Protein AF-0000000066670009 (afdb_homodimer)

Nearest PDB structures (foldseek):
  2fs2-assembly1_B  TM=9.376E-01  e=3.573E-10  Escherichia coli
  1psu-assembly1_A  TM=9.062E-01  e=1.075E-09  Escherichia coli
  3lbe-assembly1_B  TM=9.310E-01  e=7.160E-09  Streptococcus mutans UA159
  2ov9-assembly2_D  TM=6.724E-01  e=4.770E-08  Rhodococcus jostii RHA1
  2ov9-assembly1_A  TM=6.635E-01  e=6.093E-08  Rhodococcus jostii RHA1

Solvent-accessible surface area (backbone atoms only — not comparable to full-atom values): 16024 Å² total; per-residue (Å²): 129,71,84,78,57,71,35,63,37,40,70,53,32,49,56,55,50,51,54,50,50,58,73,35,49,59,89,93,62,67,72,42,83,78,21,40,37,44,59,65,29,59,55,40,41,44,35,34,33,68,78,40,36,36,28,31,34,34,31,46,50,68,51,43,12,32,37,77,57,32,43,35,66,21,51,53,41,26,55,51,38,67,38,47,51,57,50,48,23,62,59,67,58,24,56,57,47,66,41,34,44,36,33,39,51,69,48,89,48,45,50,64,46,55,33,43,35,40,27,35,58,74,42,82,56,89,54,36,35,34,34,39,34,39,32,22,38,83,88,65,46,71,27,34,40,36,39,34,42,28,37,47,47,81,73,83,74,131,128,70,83,77,58,72,35,65,37,40,69,53,31,50,55,54,49,51,54,50,50,60,73,36,47,57,90,91,62,68,71,42,84,78,22,39,38,42,59,65,29,59,54,40,42,43,33,35,33,68,78,40,36,36,29,32,35,33,30,46,49,67,51,42,12,34,38,78,56,33,44,34,66,20,51,52,41,26,55,50,39,67,37,48,52,57,49,48,24,62,58,68,58,26,56,56,47,66,41,34,43,35,34,39,52,69,47,90,49,45,51,64,46,54,31,43,35,40,26,35,57,75,42,81,54,89,54,39,35,35,35,37,32,42,31,23,39,83,86,65,46,71,28,33,38,36,38,34,43,29,36,50,48,80,72,83,74,130

pLDDT: mean 94.48, std 9.35, range [43.03, 98.94]

Organism: Nocardia brasiliensis (strain ATCC 700358 / HUJEG-1) (NCBI:txid1133849)

Radius of gyration: 19.75 Å; Cα contacts (8 Å, |Δi|>4): 775; chains: 2; bounding box: 46×64×41 Å

Sequence (316 aa):
MSDDATIHGHEKVLEYTVELFRSFTPPGVTLQLPPPSAKEMDMQFEEYVPGTSLTATVAAPPSYANAVGIVQGGFLSAMFDNLIGPLSYLTARGPTTTLELTTHFMRQTFPGQRLRLTAVVRKAGRTAIYLAAEAHSEDGKLVATAVSTVQVLSMPTPMSDDATIHGHEKVLEYTVELFRSFTPPGVTLQLPPPSAKEMDMQFEEYVPGTSLTATVAAPPSYANAVGIVQGGFLSAMFDNLIGPLSYLTARGPTTTLELTTHFMRQTFPGQRLRLTAVVRKAGRTAIYLAAEAHSEDGKLVATAVSTVQVLSMPTP

Structure (mmCIF, N/CA/C/O backbone):
data_AF-0000000066670009-model_v1
#
loop_
_entity.id
_entity.type
_entity.pdbx_description
1 polymer 'Thioesterase domain-containing protein'
#
loop_
_atom_site.group_PDB
_atom_site.id
_atom_site.type_symbol
_atom_site.label_atom_id
_atom_site.label_alt_id
_atom_site.label_comp_id
_atom_site.label_asym_id
_atom_site.label_entity_id
_atom_site.label_seq_id
_atom_site.pdbx_PDB_ins_code
_atom_site.Cartn_x
_atom_site.Cartn_y
_atom_site.Cartn_z
_atom_site.occupancy
_atom_site.B_iso_or_equiv
_atom_site.auth_seq_id
_atom_site.auth_comp_id
_atom_site.auth_asym_id
_atom_site.auth_atom_id
_atom_site.pdbx_PDB_model_num
ATOM 1 N N . MET A 1 1 ? 5.121 31.297 15.672 1 43.03 1 MET A N 1
ATOM 2 C CA . MET A 1 1 ? 6.266 30.688 15 1 43.03 1 MET A CA 1
ATOM 3 C C . MET A 1 1 ? 6.199 30.906 13.492 1 43.03 1 MET A C 1
ATOM 5 O O . MET A 1 1 ? 5.113 30.938 12.914 1 43.03 1 MET A O 1
ATOM 9 N N . SER A 1 2 ? 7.066 31.312 12.695 1 45.91 2 SER A N 1
ATOM 10 C CA . SER A 1 2 ? 6.98 31.734 11.305 1 45.91 2 SER A CA 1
ATOM 11 C C . SER A 1 2 ? 6.527 30.594 10.398 1 45.91 2 SER A C 1
ATOM 13 O O . SER A 1 2 ? 7.133 29.531 10.398 1 45.91 2 SER A O 1
ATOM 15 N N . ASP A 1 3 ? 5.23 30.531 9.938 1 56.22 3 ASP A N 1
ATOM 16 C CA . ASP A 1 3 ? 4.535 29.641 9.008 1 56.22 3 ASP A CA 1
ATOM 17 C C . ASP A 1 3 ? 5.457 29.203 7.867 1 56.22 3 ASP A C 1
ATOM 19 O O . ASP A 1 3 ? 5.078 28.375 7.035 1 56.22 3 ASP A O 1
ATOM 23 N N . ASP A 1 4 ? 6.742 29.844 7.91 1 65.62 4 ASP A N 1
ATOM 24 C CA . ASP A 1 4 ? 7.57 29.703 6.719 1 65.62 4 ASP A CA 1
ATOM 25 C C . ASP A 1 4 ? 8.859 28.953 7.035 1 65.62 4 ASP A C 1
ATOM 27 O O . ASP A 1 4 ? 9.695 28.734 6.148 1 65.62 4 ASP A O 1
ATOM 31 N N . ALA A 1 5 ? 9.117 28.547 8.336 1 87.88 5 ALA A N 1
ATOM 32 C CA . ALA A 1 5 ? 10.414 27.953 8.656 1 87.88 5 ALA A CA 1
ATOM 33 C C . ALA A 1 5 ? 10.367 26.438 8.531 1 87.88 5 ALA A C 1
ATOM 35 O O . ALA A 1 5 ? 9.383 25.812 8.914 1 87.88 5 ALA A O 1
ATOM 36 N N . THR A 1 6 ? 11.414 25.875 7.961 1 96.19 6 THR A N 1
ATOM 37 C CA . THR A 1 6 ? 11.625 24.438 7.891 1 96.19 6 THR A CA 1
ATOM 38 C C . THR A 1 6 ? 11.836 23.859 9.281 1 96.19 6 THR A C 1
ATOM 40 O O . THR A 1 6 ? 12.602 24.406 10.086 1 96.19 6 THR A O 1
ATOM 43 N N . ILE A 1 7 ? 11.109 22.781 9.617 1 97.75 7 ILE A N 1
ATOM 44 C CA . ILE A 1 7 ? 11.227 22.094 10.898 1 97.75 7 ILE A CA 1
ATOM 45 C C . ILE A 1 7 ? 12.031 20.812 10.727 1 97.75 7 ILE A C 1
ATOM 47 O O . ILE A 1 7 ? 11.781 20.031 9.805 1 97.75 7 ILE A O 1
ATOM 51 N N . HIS A 1 8 ? 13.008 20.609 11.625 1 97.56 8 HIS A N 1
ATOM 52 C CA . HIS A 1 8 ? 13.883 19.438 11.516 1 97.56 8 HIS A CA 1
ATOM 53 C C . HIS A 1 8 ? 13.82 18.578 12.773 1 97.56 8 HIS A C 1
ATOM 55 O O . HIS A 1 8 ? 13.758 19.109 13.883 1 97.56 8 HIS A O 1
ATOM 61 N N . GLY A 1 9 ? 13.922 17.234 12.539 1 97.5 9 GLY A N 1
ATOM 62 C CA . GLY A 1 9 ? 14.016 16.281 13.641 1 97.5 9 GLY A CA 1
ATOM 63 C C . GLY A 1 9 ? 12.672 15.695 14.031 1 97.5 9 GLY A C 1
ATOM 64 O O . GLY A 1 9 ? 11.664 16.406 14.062 1 97.5 9 GLY A O 1
ATOM 65 N N . HIS A 1 10 ? 12.711 14.477 14.375 1 96.88 10 HIS A N 1
ATOM 66 C CA . HIS A 1 10 ? 11.5 13.695 14.609 1 96.88 10 HIS A CA 1
ATOM 67 C C . HIS A 1 10 ? 10.609 14.352 15.656 1 96.88 10 HIS A C 1
ATOM 69 O O . HIS A 1 10 ? 9.445 14.664 15.383 1 96.88 10 HIS A O 1
ATOM 75 N N . GLU A 1 11 ? 11.141 14.656 16.781 1 96.38 11 GLU A N 1
ATOM 76 C CA . GLU A 1 11 ? 10.344 15.188 17.891 1 96.38 11 GLU A CA 1
ATOM 77 C C . GLU A 1 11 ? 9.758 16.547 17.531 1 96.38 11 GLU A C 1
ATOM 79 O O . GLU A 1 11 ? 8.586 16.812 17.797 1 96.38 11 GLU A O 1
ATOM 84 N N . LYS A 1 12 ? 10.555 17.391 16.938 1 97.12 12 LYS A N 1
ATOM 85 C CA . LYS A 1 12 ? 10.109 18.75 16.609 1 97.12 12 LYS A CA 1
ATOM 86 C C . LYS A 1 12 ? 9.07 18.719 15.492 1 97.12 12 LYS A C 1
ATOM 88 O O . LYS A 1 12 ? 8.094 19.484 15.531 1 97.12 12 LYS A O 1
ATOM 93 N N . VAL A 1 13 ? 9.32 17.875 14.5 1 97.06 13 VAL A N 1
ATOM 94 C CA . VAL A 1 13 ? 8.359 17.75 13.414 1 97.06 13 VAL A CA 1
ATOM 95 C C . VAL A 1 13 ? 7.02 17.266 13.961 1 97.06 13 VAL A C 1
ATOM 97 O O . VAL A 1 13 ? 5.969 17.844 13.664 1 97.06 13 VAL A O 1
ATOM 100 N N . LEU A 1 14 ? 7.078 16.266 14.781 1 95.62 14 LEU A N 1
ATOM 101 C CA . LEU A 1 14 ? 5.855 15.719 15.352 1 95.62 14 LEU A CA 1
ATOM 102 C C . LEU A 1 14 ? 5.129 16.766 16.188 1 95.62 14 LEU A C 1
ATOM 104 O O . LEU A 1 14 ? 3.924 16.969 16.031 1 95.62 14 LEU A O 1
ATOM 108 N N . GLU A 1 15 ? 5.844 17.438 17.047 1 95.44 15 GLU A N 1
ATOM 109 C CA . GLU A 1 15 ? 5.242 18.438 17.922 1 95.44 15 GLU A CA 1
ATOM 110 C C . GLU A 1 15 ? 4.582 19.547 17.109 1 95.44 15 GLU A C 1
ATOM 112 O O . GLU A 1 15 ? 3.434 19.922 17.359 1 95.44 15 GLU A O 1
ATOM 117 N N . TYR A 1 16 ? 5.32 19.969 16.172 1 95.5 16 TYR A N 1
ATOM 118 C CA . TYR A 1 16 ? 4.832 21.078 15.359 1 95.5 16 TYR A CA 1
ATOM 119 C C . TYR A 1 16 ? 3.604 20.656 14.555 1 95.5 16 TYR A C 1
ATOM 121 O O . TYR A 1 16 ? 2.596 21.375 14.547 1 95.5 16 TYR A O 1
ATOM 129 N N . THR A 1 17 ? 3.672 19.5 13.906 1 94 17 THR A N 1
ATOM 130 C CA . THR A 1 17 ? 2.598 19.094 13.016 1 94 17 THR A CA 1
ATOM 131 C C . THR A 1 17 ? 1.378 18.625 13.812 1 94 17 THR A C 1
ATOM 133 O O . THR A 1 17 ? 0.24 18.812 13.375 1 94 17 THR A O 1
ATOM 136 N N . VAL A 1 18 ? 1.565 18.078 14.945 1 93.31 18 VAL A N 1
ATOM 137 C CA . VAL A 1 18 ? 0.458 17.672 15.805 1 93.31 18 VAL A CA 1
ATOM 138 C C . VAL A 1 18 ? -0.372 18.891 16.203 1 93.31 18 VAL A C 1
ATOM 140 O O . VAL A 1 18 ? -1.604 18.844 16.172 1 93.31 18 VAL A O 1
ATOM 143 N N . GLU A 1 19 ? 0.293 19.969 16.547 1 93.19 19 GLU A N 1
ATOM 144 C CA . GLU A 1 19 ? -0.402 21.203 16.891 1 93.19 19 GLU A CA 1
ATOM 145 C C . GLU A 1 19 ? -1.224 21.734 15.711 1 93.19 19 GLU A C 1
ATOM 147 O O . GLU A 1 19 ? -2.363 22.172 15.891 1 93.19 19 GLU A O 1
ATOM 152 N N . LEU A 1 20 ? -0.641 21.641 14.609 1 92.19 20 LEU A N 1
ATOM 153 C CA . LEU A 1 20 ? -1.339 22.109 13.414 1 92.19 20 LEU A CA 1
ATOM 154 C C . LEU A 1 20 ? -2.531 21.203 13.094 1 92.19 20 LEU A C 1
ATOM 156 O O . LEU A 1 20 ? -3.623 21.703 12.805 1 92.19 20 LEU A O 1
ATOM 160 N N . PHE A 1 21 ? -2.357 19.906 13.164 1 93.69 21 PHE A N 1
ATOM 161 C CA . PHE A 1 21 ? -3.436 18.953 12.922 1 93.69 21 PHE A CA 1
ATOM 162 C C . PHE A 1 21 ? -4.625 19.234 13.828 1 93.69 21 PHE A C 1
ATOM 164 O O . PHE A 1 21 ? -5.766 19.297 13.367 1 93.69 21 PHE A O 1
ATOM 171 N N . ARG A 1 22 ? -4.359 19.484 15.031 1 90.19 22 ARG A N 1
ATOM 172 C CA . ARG A 1 22 ? -5.414 19.734 16.016 1 90.19 22 ARG A CA 1
ATOM 173 C C . ARG A 1 22 ? -6.16 21.031 15.711 1 90.19 22 ARG A C 1
ATOM 175 O O . ARG A 1 22 ? -7.379 21.094 15.883 1 90.19 22 ARG A O 1
ATOM 182 N N . SER A 1 23 ? -5.438 21.969 15.219 1 91.38 23 SER A N 1
ATOM 183 C CA . SER A 1 23 ? -6.043 23.266 14.945 1 91.38 23 SER A CA 1
ATOM 184 C C . SER A 1 23 ? -6.965 23.219 13.734 1 91.38 23 SER A C 1
ATOM 186 O O . SER A 1 23 ? -7.871 24.031 13.594 1 91.38 23 SER A O 1
ATOM 188 N N . PHE A 1 24 ? -6.734 22.203 12.867 1 89.88 24 PHE A N 1
ATOM 189 C CA . PHE A 1 24 ? -7.5 22.094 11.633 1 89.88 24 PHE A CA 1
ATOM 190 C C . PHE A 1 24 ? -8.555 20.984 11.742 1 89.88 24 PHE A C 1
ATOM 192 O O . PHE A 1 24 ? -9.258 20.703 10.773 1 89.88 24 PHE A O 1
ATOM 199 N N . THR A 1 25 ? -8.68 20.344 12.906 1 89.38 25 THR A N 1
ATOM 200 C CA . THR A 1 25 ? -9.562 19.203 13.078 1 89.38 25 THR A CA 1
ATOM 201 C C . THR A 1 25 ? -10.992 19.656 13.359 1 89.38 25 THR A C 1
ATOM 203 O O . THR A 1 25 ? -11.227 20.5 14.227 1 89.38 25 THR A O 1
ATOM 206 N N . PRO A 1 26 ? -11.875 19.109 12.586 1 86.81 26 PRO A N 1
ATOM 207 C CA . PRO A 1 26 ? -13.273 19.453 12.859 1 86.81 26 PRO A CA 1
ATOM 208 C C . PRO A 1 26 ? -13.711 19.062 14.273 1 86.81 26 PRO A C 1
ATOM 210 O O . PRO A 1 26 ? -13.141 18.141 14.867 1 86.81 26 PRO A O 1
ATOM 213 N N . PRO A 1 27 ? -14.719 19.734 14.719 1 85.81 27 PRO A N 1
ATOM 214 C CA . PRO A 1 27 ? -15.234 19.406 16.047 1 85.81 27 PRO A CA 1
ATOM 215 C C . PRO A 1 27 ? -15.727 17.969 16.141 1 85.81 27 PRO A C 1
ATOM 217 O O . PRO A 1 27 ? -16.328 17.438 15.195 1 85.81 27 PRO A O 1
ATOM 220 N N . GLY A 1 28 ? -15.391 17.281 17.203 1 86.12 28 GLY A N 1
ATOM 221 C CA . GLY A 1 28 ? -15.883 15.93 17.438 1 86.12 28 GLY A CA 1
ATOM 222 C C . GLY A 1 28 ? -14.945 14.852 16.953 1 86.12 28 GLY A C 1
ATOM 223 O O . GLY A 1 28 ? -15.156 13.664 17.219 1 86.12 28 GLY A O 1
ATOM 224 N N . VAL A 1 29 ? -13.977 15.344 16.266 1 87.69 29 VAL A N 1
ATOM 225 C CA . VAL A 1 29 ? -13.031 14.367 15.742 1 87.69 29 VAL A CA 1
ATOM 226 C C . VAL A 1 29 ? -11.789 14.312 16.625 1 87.69 29 VAL A C 1
ATOM 228 O O . VAL A 1 29 ? -11.227 15.352 16.984 1 87.69 29 VAL A O 1
ATOM 231 N N . THR A 1 30 ? -11.492 13.109 17 1 89.31 30 THR A N 1
ATOM 232 C CA . THR A 1 30 ? -10.266 12.906 17.766 1 89.31 30 THR A CA 1
ATOM 233 C C . THR A 1 30 ? -9.195 12.242 16.906 1 89.31 30 THR A C 1
ATOM 235 O O . THR A 1 30 ? -9.438 11.195 16.312 1 89.31 30 THR A O 1
ATOM 238 N N . LEU A 1 31 ? -8.055 12.852 16.875 1 92.81 31 LEU A N 1
ATOM 239 C CA . LEU A 1 31 ? -6.953 12.32 16.078 1 92.81 31 LEU A CA 1
ATOM 240 C C . LEU A 1 31 ? -6 11.492 16.938 1 92.81 31 LEU A C 1
ATOM 242 O O . LEU A 1 31 ? -5.691 11.883 18.078 1 92.81 31 LEU A O 1
ATOM 246 N N . GLN A 1 32 ? -5.652 10.422 16.469 1 93.38 32 GLN A N 1
ATOM 247 C CA . GLN A 1 32 ? -4.559 9.656 17.062 1 93.38 32 GLN A CA 1
ATOM 248 C C . GLN A 1 32 ? -3.225 10.023 16.406 1 93.38 32 GLN A C 1
ATOM 250 O O . GLN A 1 32 ? -2.957 9.641 15.266 1 93.38 32 GLN A O 1
ATOM 255 N N . LEU A 1 33 ? -2.357 10.703 17.188 1 92.44 33 LEU A N 1
ATOM 256 C CA . LEU A 1 33 ? -1.094 11.188 16.641 1 92.44 33 LEU A CA 1
ATOM 257 C C . LEU A 1 33 ? 0.076 10.75 17.516 1 92.44 33 LEU A C 1
ATOM 259 O O . LEU A 1 33 ? 0.095 11.031 18.719 1 92.44 33 LEU A O 1
ATOM 263 N N . PRO A 1 34 ? 1.057 10.109 16.953 1 92.31 34 PRO A N 1
ATOM 264 C CA . PRO A 1 34 ? 1.137 9.609 15.578 1 92.31 34 PRO A CA 1
ATOM 265 C C . PRO A 1 34 ? 0.129 8.5 15.297 1 92.31 34 PRO A C 1
ATOM 267 O O . PRO A 1 34 ? -0.267 7.773 16.203 1 92.31 34 PRO A O 1
ATOM 270 N N . PRO A 1 35 ? -0.275 8.406 14.055 1 95.69 35 PRO A N 1
ATOM 271 C CA . PRO A 1 35 ? -1.222 7.34 13.727 1 95.69 35 PRO A CA 1
ATOM 272 C C . PRO A 1 35 ? -0.633 5.945 13.93 1 95.69 35 PRO A C 1
ATOM 274 O O . PRO A 1 35 ? 0.582 5.762 13.812 1 95.69 35 PRO A O 1
ATOM 277 N N . PRO A 1 36 ? -1.494 4.926 14.211 1 96.44 36 PRO A N 1
ATOM 278 C CA . PRO A 1 36 ? -1.033 3.541 14.344 1 96.44 36 PRO A CA 1
ATOM 279 C C . PRO A 1 36 ? -0.232 3.072 13.133 1 96.44 36 PRO A C 1
ATOM 281 O O . PRO A 1 36 ? 0.768 2.365 13.281 1 96.44 36 PRO A O 1
ATOM 284 N N . SER A 1 37 ? -0.606 3.473 11.93 1 95.94 37 SER A N 1
ATOM 285 C CA . SER A 1 37 ? 0.083 3.066 10.711 1 95.94 37 SER A CA 1
ATOM 286 C C . SER A 1 37 ? 1.535 3.529 10.719 1 95.94 37 SER A C 1
ATOM 288 O O . SER A 1 37 ? 2.426 2.803 10.273 1 95.94 37 SER A O 1
ATOM 290 N N . ALA A 1 38 ? 1.769 4.762 11.141 1 95.19 38 ALA A N 1
ATOM 291 C CA . ALA A 1 38 ? 3.129 5.289 11.203 1 95.19 38 ALA A CA 1
ATOM 292 C C . ALA A 1 38 ? 3.938 4.582 12.289 1 95.19 38 ALA A C 1
ATOM 294 O O . ALA A 1 38 ? 5.117 4.281 12.094 1 95.19 38 ALA A O 1
ATOM 295 N N . LYS A 1 39 ? 3.283 4.301 13.398 1 93.38 39 LYS A N 1
ATOM 296 C CA . LYS A 1 39 ? 3.941 3.6 14.5 1 93.38 39 LYS A CA 1
ATOM 297 C C . LYS A 1 39 ? 4.348 2.188 14.086 1 93.38 39 LYS A C 1
ATOM 299 O O . LYS A 1 39 ? 5.438 1.725 14.422 1 93.38 39 LYS A O 1
ATOM 304 N N . GLU A 1 40 ? 3.443 1.582 13.367 1 92.19 40 GLU A N 1
ATOM 305 C CA . GLU A 1 40 ? 3.664 0.215 12.906 1 92.19 40 GLU A CA 1
ATOM 306 C C . GLU A 1 40 ? 4.957 0.105 12.109 1 92.19 40 GLU A C 1
ATOM 308 O O . GLU A 1 40 ? 5.648 -0.914 12.172 1 92.19 40 GLU A O 1
ATOM 313 N N . MET A 1 41 ? 5.383 1.137 11.406 1 92.5 41 MET A N 1
ATOM 314 C CA . MET A 1 41 ? 6.527 1.107 10.5 1 92.5 41 MET A CA 1
ATOM 315 C C . MET A 1 41 ? 7.723 1.835 11.109 1 92.5 41 MET A C 1
ATOM 317 O O . MET A 1 41 ? 8.695 2.137 10.414 1 92.5 41 MET A O 1
ATOM 321 N N . ASP A 1 42 ? 7.633 2.186 12.359 1 91 42 ASP A N 1
ATOM 322 C CA . ASP A 1 42 ? 8.695 2.898 13.055 1 91 42 ASP A CA 1
ATOM 323 C C . ASP A 1 42 ? 9.141 4.133 12.273 1 91 42 ASP A C 1
ATOM 325 O O . ASP A 1 42 ? 10.336 4.328 12.039 1 91 42 ASP A O 1
ATOM 329 N N . MET A 1 43 ? 8.219 4.828 11.781 1 95.69 43 MET A N 1
ATOM 330 C CA . MET A 1 43 ? 8.5 6.008 10.961 1 95.69 43 MET A CA 1
ATOM 331 C C . MET A 1 43 ? 9.125 7.113 11.805 1 95.69 43 MET A C 1
ATOM 333 O O . MET A 1 43 ? 8.648 7.41 12.906 1 95.69 43 MET A O 1
ATOM 337 N N . GLN A 1 44 ? 10.211 7.668 11.312 1 97.62 44 GLN A N 1
ATOM 338 C CA . GLN A 1 44 ? 10.891 8.812 11.906 1 97.62 44 GLN A CA 1
ATOM 339 C C . GLN A 1 44 ? 10.82 10.031 11 1 97.62 44 GLN A C 1
ATOM 341 O O . GLN A 1 44 ? 11.477 10.078 9.953 1 97.62 44 GLN A O 1
ATOM 346 N N . PHE A 1 45 ? 10.055 10.984 11.43 1 98.19 45 PHE A N 1
ATOM 347 C CA . PHE A 1 45 ? 9.922 12.203 10.633 1 98.19 45 PHE A CA 1
ATOM 348 C C . PHE A 1 45 ? 11.18 13.055 10.758 1 98.19 45 PHE A C 1
ATOM 350 O O . PHE A 1 45 ? 11.586 13.414 11.859 1 98.19 45 PHE A O 1
ATOM 357 N N . GLU A 1 46 ? 11.719 13.438 9.594 1 98.44 46 GLU A N 1
ATOM 358 C CA . GLU A 1 46 ? 13.023 14.086 9.586 1 98.44 46 GLU A CA 1
ATOM 359 C C . GLU A 1 46 ? 12.898 15.578 9.305 1 98.44 46 GLU A C 1
ATOM 361 O O . GLU A 1 46 ? 13.68 16.391 9.828 1 98.44 46 GLU A O 1
ATOM 366 N N . GLU A 1 47 ? 11.969 15.922 8.438 1 98.69 47 GLU A N 1
ATOM 367 C CA . GLU A 1 47 ? 11.883 17.297 7.977 1 98.69 47 GLU A CA 1
ATOM 368 C C . GLU A 1 47 ? 10.484 17.625 7.473 1 98.69 47 GLU A C 1
ATOM 370 O O . GLU A 1 47 ? 9.867 16.828 6.766 1 98.69 47 GLU A O 1
ATOM 375 N N . TYR A 1 48 ? 10.008 18.75 7.887 1 98.75 48 TYR A N 1
ATOM 376 C CA . TYR A 1 48 ? 8.781 19.328 7.348 1 98.75 48 TYR A CA 1
ATOM 377 C C . TYR A 1 48 ? 9.031 20.734 6.836 1 98.75 48 TYR A C 1
ATOM 379 O O . TYR A 1 48 ? 9.516 21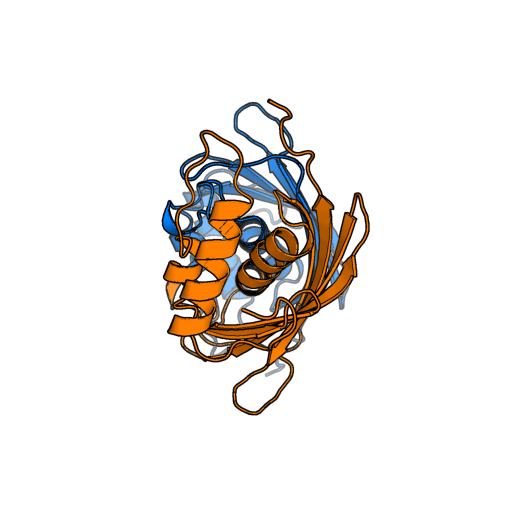.594 7.578 1 98.75 48 TYR A O 1
ATOM 387 N N . VAL A 1 49 ? 8.805 20.938 5.578 1 98.44 49 VAL A N 1
ATOM 388 C CA . VAL A 1 49 ? 8.805 22.266 4.969 1 98.44 49 VAL A CA 1
ATOM 389 C C . VAL A 1 49 ? 7.371 22.703 4.664 1 98.44 49 VAL A C 1
ATOM 391 O O . VAL A 1 49 ? 6.75 22.188 3.725 1 98.44 49 VAL A O 1
ATOM 394 N N . PRO A 1 50 ? 6.816 23.594 5.391 1 96.44 50 PRO A N 1
ATOM 395 C CA . PRO A 1 50 ? 5.406 23.969 5.262 1 96.44 50 PRO A CA 1
ATOM 396 C C . PRO A 1 50 ? 5.008 24.266 3.818 1 96.44 50 PRO A C 1
ATOM 398 O O . PRO A 1 50 ? 5.668 25.062 3.145 1 96.44 50 PRO A O 1
ATOM 401 N N . GLY A 1 51 ? 3.938 23.531 3.414 1 94.94 51 GLY A N 1
ATOM 402 C CA . GLY A 1 51 ? 3.373 23.766 2.094 1 94.94 51 GLY A CA 1
ATOM 403 C C . GLY A 1 51 ? 4.219 23.188 0.975 1 94.94 51 GLY A C 1
ATOM 404 O O . GLY A 1 51 ? 3.904 23.359 -0.204 1 94.94 51 GLY A O 1
ATOM 405 N N . THR A 1 52 ? 5.297 22.453 1.371 1 98.06 52 THR A N 1
ATOM 406 C CA . THR A 1 52 ? 6.234 22.047 0.329 1 98.06 52 THR A CA 1
ATOM 407 C C . THR A 1 52 ? 6.535 20.562 0.42 1 98.06 52 THR A C 1
ATOM 409 O O . THR A 1 52 ? 6.32 19.812 -0.542 1 98.06 52 THR A O 1
ATOM 412 N N . SER A 1 53 ? 7.059 20.125 1.622 1 98.88 53 SER A N 1
ATOM 413 C CA . SER A 1 53 ? 7.527 18.75 1.642 1 98.88 53 SER A CA 1
ATOM 414 C C . SER A 1 53 ? 7.523 18.188 3.059 1 98.88 53 SER A C 1
ATOM 416 O O . SER A 1 53 ? 7.5 18.938 4.031 1 98.88 53 SER A O 1
ATOM 418 N N . LEU A 1 54 ? 7.438 16.891 3.16 1 98.81 54 LEU A N 1
ATOM 419 C CA . LEU A 1 54 ? 7.602 16.078 4.363 1 98.81 54 LEU A CA 1
ATOM 420 C C . LEU A 1 54 ? 8.547 14.906 4.109 1 98.81 54 LEU A C 1
ATOM 422 O O . LEU A 1 54 ? 8.398 14.188 3.119 1 98.81 54 LEU A O 1
ATOM 426 N N . THR A 1 55 ? 9.562 14.758 4.965 1 98.88 55 THR A N 1
ATOM 427 C CA . THR A 1 55 ? 10.562 13.711 4.824 1 98.88 55 THR A CA 1
ATOM 428 C C . THR A 1 55 ? 10.609 12.836 6.07 1 98.88 55 THR A C 1
ATOM 430 O O . THR A 1 55 ? 10.531 13.336 7.191 1 98.88 55 THR A O 1
ATOM 433 N N . ALA A 1 56 ? 10.734 11.539 5.879 1 98.69 56 ALA A N 1
ATOM 434 C CA . ALA A 1 56 ? 10.852 10.586 6.98 1 98.69 56 ALA A CA 1
ATOM 435 C C . ALA A 1 56 ? 11.734 9.414 6.598 1 98.69 56 ALA A C 1
ATOM 437 O O . ALA A 1 56 ? 11.984 9.172 5.414 1 98.69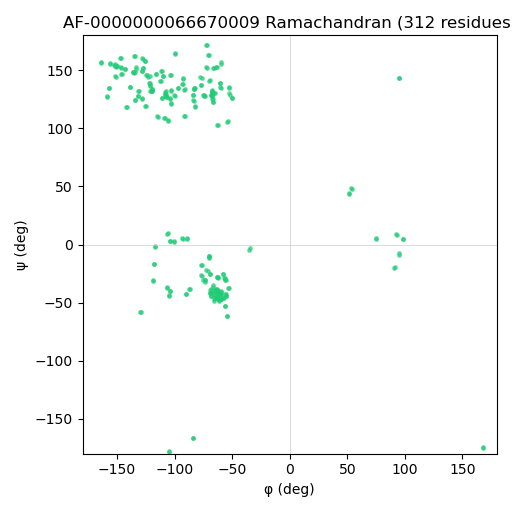 56 ALA A O 1
ATOM 438 N N . THR A 1 57 ? 12.211 8.75 7.605 1 98.38 57 THR A N 1
ATOM 439 C CA . THR A 1 57 ? 12.836 7.445 7.426 1 98.38 57 THR A CA 1
ATOM 440 C C . THR A 1 57 ? 11.977 6.344 8.039 1 98.38 57 THR A C 1
ATOM 442 O O . THR A 1 57 ? 11.234 6.586 8.992 1 98.38 57 THR A O 1
ATOM 445 N N . VAL A 1 58 ? 12.086 5.195 7.406 1 97.62 58 VAL A N 1
ATOM 446 C CA . VAL A 1 58 ? 11.219 4.094 7.816 1 97.62 58 VAL A CA 1
ATOM 447 C C . VAL A 1 58 ? 11.914 2.762 7.543 1 97.62 58 VAL A C 1
ATOM 449 O O . VAL A 1 58 ? 12.781 2.674 6.672 1 97.62 58 VAL A O 1
ATOM 452 N N . ALA A 1 59 ? 11.562 1.763 8.305 1 95.19 59 ALA A N 1
ATOM 453 C CA . ALA A 1 59 ? 11.953 0.375 8.062 1 95.19 59 ALA A CA 1
ATOM 454 C C . ALA A 1 59 ? 10.742 -0.553 8.148 1 95.19 59 ALA A C 1
ATOM 456 O O . ALA A 1 59 ? 9.922 -0.43 9.055 1 95.19 59 ALA A O 1
ATOM 457 N N . ALA A 1 60 ? 10.641 -1.401 7.16 1 93.69 60 ALA A N 1
ATOM 458 C CA . ALA A 1 60 ? 9.531 -2.355 7.156 1 93.69 60 ALA A CA 1
ATOM 459 C C . ALA A 1 60 ? 9.797 -3.5 8.133 1 93.69 60 ALA A C 1
ATOM 461 O O . ALA A 1 60 ? 10.922 -3.998 8.227 1 93.69 60 ALA A O 1
ATOM 462 N N . PRO A 1 61 ? 8.773 -3.885 8.891 1 95.19 61 PRO A N 1
ATOM 463 C CA . PRO A 1 61 ? 8.914 -5.086 9.719 1 95.19 61 PRO A CA 1
ATOM 464 C C . PRO A 1 61 ? 8.953 -6.371 8.898 1 95.19 61 PRO A C 1
ATOM 466 O O . PRO A 1 61 ? 8.602 -6.363 7.715 1 95.19 61 PRO A O 1
ATOM 469 N N . PRO A 1 62 ? 9.43 -7.5 9.492 1 96.12 62 PRO A N 1
ATOM 470 C CA . PRO A 1 62 ? 9.477 -8.789 8.797 1 96.12 62 PRO A CA 1
ATOM 471 C C . PRO A 1 62 ? 8.102 -9.242 8.305 1 96.12 62 PRO A C 1
ATOM 473 O O . PRO A 1 62 ? 8.008 -9.953 7.297 1 96.12 62 PRO A O 1
ATOM 476 N N . SER A 1 63 ? 7.055 -8.797 8.938 1 96.44 63 SER A N 1
ATOM 477 C CA . SER A 1 63 ? 5.699 -9.219 8.594 1 96.44 63 SER A CA 1
ATOM 478 C C . SER A 1 63 ? 5.273 -8.656 7.242 1 96.44 63 SER A C 1
ATOM 480 O O . SER A 1 63 ? 4.258 -9.07 6.684 1 96.44 63 SER A O 1
ATOM 482 N N . TYR A 1 64 ? 6.074 -7.715 6.648 1 97.38 64 TYR A N 1
ATOM 483 C CA . TYR A 1 64 ? 5.734 -7.105 5.367 1 97.38 64 TYR A CA 1
ATOM 484 C C . TYR A 1 64 ? 6.383 -7.863 4.215 1 97.38 64 TYR A C 1
ATOM 486 O O . TYR A 1 64 ? 6.191 -7.512 3.047 1 97.38 64 TYR A O 1
ATOM 494 N N . ALA A 1 65 ? 7.023 -8.969 4.508 1 97.75 65 ALA A N 1
ATOM 495 C CA . ALA A 1 65 ? 7.773 -9.695 3.486 1 97.75 65 ALA A CA 1
ATOM 496 C C . ALA A 1 65 ? 6.832 -10.5 2.586 1 97.75 65 ALA A C 1
ATOM 498 O O . ALA A 1 65 ? 5.832 -11.047 3.055 1 97.75 65 ALA A O 1
ATOM 499 N N . ASN A 1 66 ? 7.219 -10.547 1.33 1 96.81 66 ASN A N 1
ATOM 500 C CA . ASN A 1 66 ? 6.543 -11.453 0.411 1 96.81 66 ASN A CA 1
ATOM 501 C C . ASN A 1 66 ? 7.125 -12.859 0.487 1 96.81 66 ASN A C 1
ATOM 503 O O . ASN A 1 66 ? 7.844 -13.195 1.431 1 96.81 66 ASN A O 1
ATOM 507 N N . ALA A 1 67 ? 6.805 -13.727 -0.47 1 95.75 67 ALA A N 1
ATOM 508 C CA . ALA A 1 67 ? 7.145 -15.148 -0.396 1 95.75 67 ALA A CA 1
ATOM 509 C C . ALA A 1 67 ? 8.648 -15.359 -0.535 1 95.75 67 ALA A C 1
ATOM 511 O O . ALA A 1 67 ? 9.188 -16.359 -0.071 1 95.75 67 ALA A O 1
ATOM 512 N N . VAL A 1 68 ? 9.336 -14.43 -1.191 1 93.88 68 VAL A N 1
ATOM 513 C CA . VAL A 1 68 ? 10.758 -14.633 -1.406 1 93.88 68 VAL A CA 1
ATOM 514 C C . VAL A 1 68 ? 11.555 -13.828 -0.384 1 93.88 68 VAL A C 1
ATOM 516 O O . VAL A 1 68 ? 12.773 -13.68 -0.513 1 93.88 68 VAL A O 1
ATOM 519 N N . GLY A 1 69 ? 10.883 -13.133 0.547 1 95.25 69 GLY A N 1
ATOM 520 C CA . GLY A 1 69 ? 11.57 -12.539 1.684 1 95.25 69 GLY A CA 1
ATOM 521 C C . GLY A 1 69 ? 11.875 -11.062 1.491 1 95.25 69 GLY A C 1
ATOM 522 O O . GLY A 1 69 ? 12.562 -10.461 2.314 1 95.25 69 GLY A O 1
ATOM 523 N N . ILE A 1 70 ? 11.438 -10.523 0.463 1 96.94 70 ILE A N 1
ATOM 524 C CA . ILE A 1 70 ? 11.602 -9.086 0.271 1 96.94 70 ILE A CA 1
ATOM 525 C C . ILE A 1 70 ? 10.305 -8.367 0.646 1 96.94 70 ILE A C 1
ATOM 527 O O . ILE A 1 70 ? 9.258 -9 0.778 1 96.94 70 ILE A O 1
ATOM 531 N N . VAL A 1 71 ? 10.438 -7.023 0.834 1 97.69 71 VAL A N 1
ATOM 532 C CA . VAL A 1 71 ? 9.25 -6.258 1.204 1 97.69 71 VAL A CA 1
ATOM 533 C C . VAL A 1 71 ? 8.266 -6.242 0.041 1 97.69 71 VAL A C 1
ATOM 535 O O . VAL A 1 71 ? 8.633 -5.938 -1.095 1 97.69 71 VAL A O 1
ATOM 538 N N . GLN A 1 72 ? 7.062 -6.613 0.346 1 98.25 72 GLN A N 1
ATOM 539 C CA . GLN A 1 72 ? 6.004 -6.543 -0.657 1 98.25 72 GLN A CA 1
ATOM 540 C C . GLN A 1 72 ? 5.801 -5.105 -1.137 1 98.25 72 GLN A C 1
ATOM 542 O O . GLN A 1 72 ? 5.793 -4.172 -0.333 1 98.25 72 GLN A O 1
ATOM 547 N N . GLY A 1 73 ? 5.598 -4.863 -2.398 1 97.88 73 GLY A N 1
ATOM 548 C CA . GLY A 1 73 ? 5.484 -3.543 -2.994 1 97.88 73 GLY A CA 1
ATOM 549 C C . GLY A 1 73 ? 4.34 -2.729 -2.424 1 97.88 73 GLY A C 1
ATOM 550 O O . GLY A 1 73 ? 4.461 -1.513 -2.25 1 97.88 73 GLY A O 1
ATOM 551 N N . GLY A 1 74 ? 3.23 -3.359 -2.193 1 98.38 74 GLY A N 1
ATOM 552 C CA . GLY A 1 74 ? 2.08 -2.656 -1.646 1 98.38 74 GLY A CA 1
ATOM 553 C C . GLY A 1 74 ? 2.375 -1.962 -0.33 1 98.38 74 GLY A C 1
ATOM 554 O O . GLY A 1 74 ? 1.783 -0.925 -0.023 1 98.38 74 GLY A O 1
ATOM 555 N N . PHE A 1 75 ? 3.283 -2.492 0.407 1 98 75 PHE A N 1
ATOM 556 C CA . PHE A 1 75 ? 3.623 -1.86 1.677 1 98 75 PHE A CA 1
ATOM 557 C C . PHE A 1 75 ? 4.488 -0.625 1.452 1 98 75 PHE A C 1
ATOM 559 O O . PHE A 1 75 ? 4.492 0.292 2.275 1 98 75 PHE A O 1
ATOM 566 N N . LEU A 1 76 ? 5.238 -0.564 0.38 1 98.38 76 LEU A N 1
ATOM 567 C CA . LEU A 1 76 ? 5.895 0.683 0.01 1 98.38 76 LEU A CA 1
ATOM 568 C C . LEU A 1 76 ? 4.871 1.775 -0.276 1 98.38 76 LEU A C 1
ATOM 570 O O . LEU A 1 76 ? 5.074 2.936 0.091 1 98.38 76 LEU A O 1
ATOM 574 N N . SER A 1 77 ? 3.783 1.374 -0.957 1 98.81 77 SER A N 1
ATOM 575 C CA . SER A 1 77 ? 2.684 2.312 -1.151 1 98.81 77 SER A CA 1
ATOM 576 C C . SER A 1 77 ? 2.168 2.844 0.182 1 98.81 77 SER A C 1
ATOM 578 O O . SER A 1 77 ? 1.882 4.035 0.312 1 98.81 77 SER A O 1
ATOM 580 N N . ALA A 1 78 ? 2.041 1.971 1.143 1 98.5 78 ALA A N 1
ATOM 581 C CA . ALA A 1 78 ? 1.58 2.371 2.471 1 98.5 78 ALA A CA 1
ATOM 582 C C . ALA A 1 78 ? 2.568 3.33 3.127 1 98.5 78 ALA A C 1
ATOM 584 O O . ALA A 1 78 ? 2.164 4.277 3.809 1 98.5 78 ALA A O 1
ATOM 585 N N . MET A 1 79 ? 3.824 3.098 2.953 1 98.38 79 MET A N 1
ATOM 586 C CA . MET A 1 79 ? 4.844 4 3.473 1 98.38 79 MET A CA 1
ATOM 587 C C . MET A 1 79 ? 4.688 5.398 2.881 1 98.38 79 MET A C 1
ATOM 589 O O . MET A 1 79 ? 4.715 6.391 3.611 1 98.38 79 MET A O 1
ATOM 593 N N . PHE A 1 80 ? 4.512 5.422 1.563 1 98.88 80 PHE A N 1
ATOM 594 C CA . PHE A 1 80 ? 4.297 6.703 0.898 1 98.88 80 PHE A CA 1
ATOM 595 C C . PHE A 1 80 ? 3.057 7.398 1.446 1 98.88 80 PHE A C 1
ATOM 597 O O . PHE A 1 80 ? 3.064 8.609 1.673 1 98.88 80 PHE A O 1
ATOM 604 N N . ASP A 1 81 ? 2.027 6.641 1.646 1 98.81 81 ASP A N 1
ATOM 605 C CA . ASP A 1 81 ? 0.751 7.184 2.102 1 98.81 81 ASP A CA 1
ATOM 606 C C . ASP A 1 81 ? 0.885 7.812 3.486 1 98.81 81 ASP A C 1
ATOM 608 O O . ASP A 1 81 ? 0.17 8.758 3.816 1 98.81 81 ASP A O 1
ATOM 612 N N . ASN A 1 82 ? 1.808 7.363 4.309 1 98.25 82 ASN A N 1
ATOM 613 C CA . ASN A 1 82 ? 2.088 7.922 5.625 1 98.25 82 ASN A CA 1
ATOM 614 C C . ASN A 1 82 ? 2.746 9.297 5.523 1 98.25 82 ASN A C 1
ATOM 616 O O . ASN A 1 82 ? 2.883 10 6.527 1 98.25 82 ASN A O 1
ATOM 620 N N . LEU A 1 83 ? 3.174 9.703 4.371 1 98.56 83 LEU A N 1
ATOM 621 C CA . LEU A 1 83 ? 3.672 11.055 4.148 1 98.56 83 LEU A CA 1
ATOM 622 C C . LEU A 1 83 ? 2.65 11.898 3.387 1 98.56 83 LEU A C 1
ATOM 624 O O . LEU A 1 83 ? 2.406 13.055 3.736 1 98.56 83 LEU A O 1
ATOM 628 N N . ILE A 1 84 ? 2.094 11.273 2.377 1 98.75 84 ILE A N 1
ATOM 629 C CA . ILE A 1 84 ? 1.174 11.977 1.486 1 98.75 84 ILE A CA 1
ATOM 630 C C . ILE A 1 84 ? -0.062 12.422 2.266 1 98.75 84 ILE A C 1
ATOM 632 O O . ILE A 1 84 ? -0.51 13.562 2.133 1 98.75 84 ILE A O 1
ATOM 636 N N . GLY A 1 85 ? -0.608 11.539 3.078 1 97.88 85 GLY A N 1
ATOM 637 C CA . GLY A 1 85 ? -1.771 11.852 3.891 1 97.88 85 GLY A CA 1
ATOM 638 C C . GLY A 1 85 ? -1.572 13.078 4.766 1 97.88 85 GLY A C 1
ATOM 639 O O . GLY A 1 85 ? -2.258 14.086 4.594 1 97.88 85 GLY A O 1
ATOM 640 N N . PRO A 1 86 ? -0.59 13.008 5.66 1 97.81 86 PRO A N 1
ATOM 641 C CA . PRO A 1 86 ? -0.388 14.148 6.555 1 97.81 86 PRO A CA 1
ATOM 642 C C . PRO A 1 86 ? 0.017 15.422 5.805 1 97.81 86 PRO A C 1
ATOM 644 O O . PRO A 1 86 ? -0.41 16.516 6.172 1 97.81 86 PRO A O 1
ATOM 647 N N . LEU A 1 87 ? 0.86 15.352 4.758 1 98.44 87 LEU A N 1
ATOM 648 C CA . LEU A 1 87 ? 1.261 16.547 4.02 1 98.44 87 LEU A CA 1
ATOM 649 C C . LEU A 1 87 ? 0.056 17.203 3.363 1 98.44 87 LEU A C 1
ATOM 651 O O . LEU A 1 87 ? -0.046 18.438 3.342 1 98.44 87 LEU A O 1
ATOM 655 N N . SER A 1 88 ? -0.846 16.375 2.832 1 98.31 88 SER A N 1
ATOM 656 C CA . SER A 1 88 ? -2.043 16.922 2.211 1 98.31 88 SER A CA 1
ATOM 657 C C . SER A 1 88 ? -2.924 17.641 3.238 1 98.31 88 SER A C 1
ATOM 659 O O . SER A 1 88 ? -3.436 18.719 2.98 1 98.31 88 SER A O 1
ATOM 661 N N . TYR A 1 89 ? -3.123 17.016 4.367 1 96.94 89 TYR A N 1
ATOM 662 C CA . TYR A 1 89 ? -3.918 17.594 5.441 1 96.94 89 TYR A CA 1
ATOM 663 C C . TYR A 1 89 ? -3.35 18.938 5.875 1 96.94 89 TYR A C 1
ATOM 665 O O . TYR A 1 89 ? -4.09 19.922 6.016 1 96.94 89 TYR A O 1
ATOM 673 N N . LEU A 1 90 ? -2.053 19 6.062 1 96.81 90 LEU A N 1
ATOM 674 C CA . LEU A 1 90 ? -1.368 20.219 6.496 1 96.81 90 LEU A CA 1
ATOM 675 C C . LEU A 1 90 ? -1.463 21.312 5.434 1 96.81 90 LEU A C 1
ATOM 677 O O . LEU A 1 90 ? -1.654 22.484 5.754 1 96.81 90 LEU A O 1
ATOM 681 N N . THR A 1 91 ? -1.329 20.922 4.211 1 97.31 91 THR A N 1
ATOM 682 C CA . THR A 1 91 ? -1.374 21.844 3.094 1 97.31 91 THR A CA 1
ATOM 683 C C . THR A 1 91 ? -2.771 22.438 2.941 1 97.31 91 THR A C 1
ATOM 685 O O . THR A 1 91 ? -2.92 23.641 2.711 1 97.31 91 THR A O 1
ATOM 688 N N . ALA A 1 92 ? -3.793 21.625 3.084 1 96.69 92 ALA A N 1
ATOM 689 C CA . ALA A 1 92 ? -5.188 22.031 2.938 1 96.69 92 ALA A CA 1
ATOM 690 C C . ALA A 1 92 ? -5.664 22.797 4.168 1 96.69 92 ALA A C 1
ATOM 692 O O . ALA A 1 92 ? -6.711 23.453 4.137 1 96.69 92 ALA A O 1
ATOM 693 N N . ARG A 1 93 ? -4.867 22.609 5.258 1 95.06 93 ARG A N 1
ATOM 694 C CA . ARG A 1 93 ? -5.305 23.109 6.559 1 95.06 93 ARG A CA 1
ATOM 695 C C . ARG A 1 93 ? -6.695 22.578 6.906 1 95.06 93 ARG A C 1
ATOM 697 O O . ARG A 1 93 ? -7.574 23.359 7.289 1 95.06 93 ARG A O 1
ATOM 704 N N . GLY A 1 94 ? -6.84 21.25 6.727 1 94.31 94 GLY A N 1
ATOM 705 C CA . GLY A 1 94 ? -8.117 20.594 6.957 1 94.31 94 GLY A CA 1
ATOM 706 C C . GLY A 1 94 ? -8.156 19.172 6.426 1 94.31 94 GLY A C 1
ATOM 707 O O . GLY A 1 94 ? -7.137 18.641 5.965 1 94.31 94 GLY A O 1
ATOM 708 N N . PRO A 1 95 ? -9.344 18.562 6.508 1 95 95 PRO A N 1
ATOM 709 C CA . PRO A 1 95 ? -9.461 17.156 6.125 1 95 95 PRO A CA 1
ATOM 710 C C . PRO A 1 95 ? -9.32 16.938 4.621 1 95 95 PRO A C 1
ATOM 712 O O . PRO A 1 95 ? -9.773 17.766 3.828 1 95 95 PRO A O 1
ATOM 715 N N . THR A 1 96 ? -8.664 15.898 4.312 1 96.81 96 THR A N 1
ATOM 716 C CA . THR A 1 96 ? -8.492 15.453 2.936 1 96.81 96 THR A CA 1
ATOM 717 C C . THR A 1 96 ? -8.734 13.945 2.818 1 96.81 96 THR A C 1
ATOM 719 O O . THR A 1 96 ? -8.781 13.242 3.826 1 96.81 96 THR A O 1
ATOM 722 N N . THR A 1 97 ? -8.969 13.484 1.578 1 97.56 97 THR A N 1
ATOM 723 C CA . THR A 1 97 ? -9.062 12.055 1.303 1 97.56 97 THR A CA 1
ATOM 724 C C . THR A 1 97 ? -8.344 11.711 -0.001 1 97.56 97 THR A C 1
ATOM 726 O O . THR A 1 97 ? -8.406 12.469 -0.97 1 97.56 97 THR A O 1
ATOM 729 N N . THR A 1 98 ? -7.613 10.656 0.075 1 98.44 98 THR A N 1
ATOM 730 C CA . THR A 1 98 ? -6.855 10.234 -1.097 1 98.44 98 THR A CA 1
ATOM 731 C C . THR A 1 98 ? -7.777 9.609 -2.141 1 98.44 98 THR A C 1
ATOM 733 O O . THR A 1 98 ? -8.57 8.719 -1.827 1 98.44 98 THR A O 1
ATOM 736 N N . LEU A 1 99 ? -7.699 10.078 -3.357 1 98.69 99 LEU A N 1
ATOM 737 C CA . LEU A 1 99 ? -8.5 9.539 -4.449 1 98.69 99 LEU A CA 1
ATOM 738 C C . LEU A 1 99 ? -7.77 8.398 -5.152 1 98.69 99 LEU A C 1
ATOM 740 O O . LEU A 1 99 ? -8.375 7.383 -5.504 1 98.69 99 LEU A O 1
ATOM 744 N N . GLU A 1 100 ? -6.52 8.594 -5.359 1 98.81 100 GLU A N 1
ATOM 745 C CA . GLU A 1 100 ? -5.707 7.586 -6.035 1 98.81 100 GLU A CA 1
ATOM 746 C C . GLU A 1 100 ? -4.246 7.672 -5.605 1 98.81 100 GLU A C 1
ATOM 748 O O . GLU A 1 100 ? -3.777 8.734 -5.191 1 98.81 100 GLU A O 1
ATOM 753 N N . LEU A 1 101 ? -3.561 6.633 -5.695 1 98.94 101 LEU A N 1
ATOM 754 C CA . LEU A 1 101 ? -2.141 6.473 -5.395 1 98.94 101 LEU A CA 1
ATOM 755 C C . LEU A 1 101 ? -1.478 5.535 -6.398 1 98.94 101 LEU A C 1
ATOM 757 O O . LEU A 1 101 ? -1.871 4.371 -6.52 1 98.94 101 LEU A O 1
ATOM 761 N N . THR A 1 102 ? -0.521 6.082 -7.102 1 98.94 102 THR A N 1
ATOM 762 C CA . THR A 1 102 ? 0.26 5.309 -8.062 1 98.94 102 THR A CA 1
ATOM 763 C C . THR A 1 102 ? 1.697 5.141 -7.578 1 98.94 102 THR A C 1
ATOM 765 O O . THR A 1 102 ? 2.375 6.125 -7.27 1 98.94 102 THR A O 1
ATOM 768 N N . THR A 1 103 ? 2.119 3.943 -7.52 1 98.94 103 THR A N 1
ATOM 769 C CA . THR A 1 103 ? 3.488 3.658 -7.102 1 98.94 103 THR A CA 1
ATOM 770 C C . THR A 1 103 ? 4.25 2.928 -8.203 1 98.94 103 THR A C 1
ATOM 772 O O . THR A 1 103 ? 3.717 2.004 -8.828 1 98.94 103 THR A O 1
ATOM 775 N N . HIS A 1 104 ? 5.434 3.377 -8.461 1 98.94 104 HIS A N 1
ATOM 776 C CA . HIS A 1 104 ? 6.379 2.701 -9.344 1 98.94 104 HIS A CA 1
ATOM 777 C C . HIS A 1 104 ? 7.52 2.072 -8.547 1 98.94 104 HIS A C 1
ATOM 779 O O . HIS A 1 104 ? 8.125 2.727 -7.699 1 98.94 104 HIS A O 1
ATOM 785 N N . PHE A 1 105 ? 7.766 0.828 -8.883 1 98.75 105 PHE A N 1
ATOM 786 C CA . PHE A 1 105 ? 8.766 0.074 -8.125 1 98.75 105 PHE A CA 1
ATOM 787 C C . PHE A 1 105 ? 10.023 -0.13 -8.961 1 98.75 105 PHE A C 1
ATOM 789 O O . PHE A 1 105 ? 9.969 -0.687 -10.055 1 98.75 105 PHE A O 1
ATOM 796 N N . MET A 1 106 ? 11.219 0.252 -8.336 1 98.44 106 MET A N 1
ATOM 797 C CA . MET A 1 106 ? 12.43 0.247 -9.141 1 98.44 106 MET A CA 1
ATOM 798 C C . MET A 1 106 ? 13.461 -0.724 -8.578 1 98.44 106 MET A C 1
ATOM 800 O O . MET A 1 106 ? 14.273 -1.277 -9.312 1 98.44 106 MET A O 1
ATOM 804 N N . ARG A 1 107 ? 13.43 -0.875 -7.262 1 98.06 107 ARG A N 1
ATOM 805 C CA . ARG A 1 107 ? 14.391 -1.765 -6.617 1 98.06 107 ARG A CA 1
ATOM 806 C C . ARG A 1 107 ? 13.75 -2.514 -5.453 1 98.06 107 ARG A C 1
ATOM 808 O O . ARG A 1 107 ? 12.82 -2.012 -4.824 1 98.06 107 ARG A O 1
ATOM 815 N N . GLN A 1 108 ? 14.266 -3.68 -5.211 1 97 108 GLN A N 1
ATOM 816 C CA . GLN A 1 108 ? 13.781 -4.453 -4.074 1 97 108 GLN A CA 1
ATOM 817 C C . GLN A 1 108 ? 14.25 -3.846 -2.754 1 97 108 GLN A C 1
ATOM 819 O O . GLN A 1 108 ? 15.266 -3.145 -2.713 1 97 108 GLN A O 1
ATOM 824 N N . THR A 1 109 ? 13.484 -4.059 -1.734 1 96.62 109 THR A N 1
ATOM 825 C CA . THR A 1 109 ? 13.828 -3.674 -0.37 1 96.62 109 THR A CA 1
ATOM 826 C C . THR A 1 109 ? 13.68 -4.859 0.58 1 96.62 109 THR A C 1
ATOM 828 O O . THR A 1 109 ? 12.852 -5.746 0.347 1 96.62 109 THR A O 1
ATOM 831 N N . PHE A 1 110 ? 14.508 -4.844 1.603 1 96.56 110 PHE A N 1
ATOM 832 C CA . PHE A 1 110 ? 14.492 -5.93 2.572 1 96.56 110 PHE A CA 1
ATOM 833 C C . PHE A 1 110 ? 13.938 -5.457 3.91 1 96.56 110 PHE A C 1
ATOM 835 O O . PHE A 1 110 ? 14.156 -4.309 4.309 1 96.56 110 PHE A O 1
ATOM 842 N N . PRO A 1 111 ? 13.195 -6.426 4.59 1 96.19 111 PRO A N 1
ATOM 843 C CA . PRO A 1 111 ? 12.766 -6.047 5.941 1 96.19 111 PRO A CA 1
ATOM 844 C C . PRO A 1 111 ? 13.922 -5.562 6.809 1 96.19 111 PRO A C 1
ATOM 846 O O . PRO A 1 111 ? 15.008 -6.145 6.777 1 96.19 111 PRO A O 1
ATOM 849 N N . GLY A 1 112 ? 13.664 -4.465 7.496 1 94.94 112 GLY A N 1
ATOM 850 C CA . GLY A 1 112 ? 14.695 -3.902 8.359 1 94.94 112 GLY A CA 1
ATOM 851 C C . GLY A 1 112 ? 15.57 -2.877 7.656 1 94.94 112 GLY A C 1
ATOM 852 O O . GLY A 1 112 ? 16.266 -2.096 8.312 1 94.94 112 GLY A O 1
ATOM 853 N N . GLN A 1 113 ? 15.586 -2.902 6.352 1 95.56 113 GLN A N 1
ATOM 854 C CA . GLN A 1 113 ? 16.328 -1.9 5.602 1 95.56 113 GLN A CA 1
ATOM 855 C C . GLN A 1 113 ? 15.688 -0.521 5.738 1 95.56 113 GLN A C 1
ATOM 857 O O . GLN A 1 113 ? 14.492 -0.36 5.496 1 95.56 113 GLN A O 1
ATOM 862 N N . ARG A 1 114 ? 16.5 0.431 6.102 1 96.06 114 ARG A N 1
ATOM 863 C CA . ARG A 1 114 ? 15.953 1.776 6.273 1 96.06 114 ARG A CA 1
ATOM 864 C C . ARG A 1 114 ? 15.867 2.51 4.941 1 96.06 114 ARG A C 1
ATOM 866 O O . ARG A 1 114 ? 16.828 2.496 4.156 1 96.06 114 ARG A O 1
ATOM 873 N N . LEU A 1 115 ? 14.789 3.113 4.711 1 98.44 115 LEU A N 1
ATOM 874 C CA . LEU A 1 115 ? 14.539 3.947 3.539 1 98.44 115 LEU A CA 1
ATOM 875 C C . LEU A 1 115 ? 14.297 5.398 3.945 1 98.44 115 LEU A C 1
ATOM 877 O O . LEU A 1 115 ? 13.773 5.664 5.027 1 98.44 115 LEU A O 1
ATOM 881 N N . ARG A 1 116 ? 14.719 6.309 3.094 1 98.81 116 ARG A N 1
ATOM 882 C CA . ARG A 1 116 ? 14.359 7.715 3.221 1 98.81 116 ARG A CA 1
ATOM 883 C C . ARG A 1 116 ? 13.273 8.094 2.213 1 98.81 116 ARG A C 1
ATOM 885 O O . ARG A 1 116 ? 13.469 7.953 1.003 1 98.81 116 ARG A O 1
ATOM 892 N N . LEU A 1 117 ? 12.188 8.547 2.693 1 98.88 117 LEU A N 1
ATOM 893 C CA . LEU A 1 117 ? 11.07 8.945 1.849 1 98.88 117 LEU A CA 1
ATOM 894 C C . LEU A 1 117 ? 10.859 10.461 1.903 1 98.88 117 LEU A C 1
ATOM 896 O O . LEU A 1 117 ? 10.969 11.07 2.971 1 98.88 117 LEU A O 1
ATOM 900 N N . THR A 1 118 ? 10.539 11.039 0.759 1 98.94 118 THR A N 1
ATOM 901 C CA . THR A 1 118 ? 10.164 12.445 0.683 1 98.94 118 THR A CA 1
ATOM 902 C C . THR A 1 118 ? 8.922 12.633 -0.181 1 98.94 118 THR A C 1
ATOM 904 O O . THR A 1 118 ? 8.875 12.172 -1.324 1 98.94 118 THR A O 1
ATOM 907 N N . ALA A 1 119 ? 7.953 13.234 0.388 1 98.94 119 ALA A N 1
ATOM 908 C CA . ALA A 1 119 ? 6.777 13.672 -0.36 1 98.94 119 ALA A CA 1
ATOM 909 C C . ALA A 1 119 ? 6.82 15.18 -0.616 1 98.94 119 ALA A C 1
ATOM 911 O O . ALA A 1 119 ? 7.258 15.945 0.242 1 98.94 119 ALA A O 1
ATOM 912 N N . VAL A 1 120 ? 6.316 15.586 -1.753 1 98.94 120 VAL A N 1
ATOM 913 C CA . VAL A 1 120 ? 6.332 17 -2.123 1 98.94 120 VAL A CA 1
ATOM 914 C C . VAL A 1 120 ? 4.977 17.391 -2.707 1 98.94 120 VAL A C 1
ATOM 916 O O . VAL A 1 120 ? 4.32 16.578 -3.369 1 98.94 120 VAL A O 1
ATOM 919 N N . VAL A 1 121 ? 4.609 18.641 -2.479 1 98.94 121 VAL A N 1
ATOM 920 C CA . VAL A 1 121 ? 3.426 19.219 -3.107 1 98.94 121 VAL A CA 1
ATOM 921 C C . VAL A 1 121 ? 3.766 19.688 -4.52 1 98.94 121 VAL A C 1
ATOM 923 O O . VAL A 1 121 ? 4.605 20.562 -4.703 1 98.94 121 VAL A O 1
ATOM 926 N N . ARG A 1 122 ? 3.102 19.094 -5.465 1 98.94 122 ARG A N 1
ATOM 927 C CA . ARG A 1 122 ? 3.299 19.531 -6.844 1 98.94 122 ARG A CA 1
ATOM 928 C C . ARG A 1 122 ? 2.375 20.688 -7.188 1 98.94 122 ARG A C 1
ATOM 930 O O . ARG A 1 122 ? 2.771 21.625 -7.898 1 98.94 122 ARG A O 1
ATOM 937 N N . LYS A 1 123 ? 1.163 20.625 -6.688 1 98.75 123 LYS A N 1
ATOM 938 C CA . LYS A 1 123 ? 0.154 21.656 -6.879 1 98.75 123 LYS A CA 1
ATOM 939 C C . LYS A 1 123 ? -0.925 21.578 -5.801 1 98.75 123 LYS A C 1
ATOM 941 O O . LYS A 1 123 ? -1.485 20.516 -5.551 1 98.75 123 LYS A O 1
ATOM 946 N N . ALA A 1 124 ? -1.124 22.641 -5.219 1 98.25 124 ALA A N 1
ATOM 947 C CA . ALA A 1 124 ? -2.182 22.75 -4.219 1 98.25 124 ALA A CA 1
ATOM 948 C C . ALA A 1 124 ? -3.344 23.594 -4.738 1 98.25 124 ALA A C 1
ATOM 950 O O . ALA A 1 124 ? -3.203 24.797 -4.941 1 98.25 124 ALA A O 1
ATOM 951 N N . GLY A 1 125 ? -4.469 22.922 -5.02 1 96.31 125 GLY A N 1
ATOM 952 C CA . GLY A 1 125 ? -5.676 23.641 -5.402 1 96.31 125 GLY A CA 1
ATOM 953 C C . GLY A 1 125 ? -6.711 23.703 -4.293 1 96.31 125 GLY A C 1
ATOM 954 O O . GLY A 1 125 ? -6.488 23.172 -3.203 1 96.31 125 GLY A O 1
ATOM 955 N N . ARG A 1 126 ? -7.832 24.312 -4.617 1 95.31 126 ARG A N 1
ATOM 956 C CA . ARG A 1 126 ? -8.898 24.516 -3.637 1 95.31 126 ARG A CA 1
ATOM 957 C C . ARG A 1 126 ? -9.625 23.203 -3.355 1 95.31 126 ARG A C 1
ATOM 959 O O . ARG A 1 126 ? -10.055 22.953 -2.227 1 95.31 126 ARG A O 1
ATOM 966 N N . THR A 1 127 ? -9.648 22.375 -4.402 1 97.19 127 THR A N 1
ATOM 967 C CA . THR A 1 127 ? -10.469 21.172 -4.258 1 97.19 127 THR A CA 1
ATOM 968 C C . THR A 1 127 ? -9.609 19.922 -4.344 1 97.19 127 THR A C 1
ATOM 970 O O . THR A 1 127 ? -10.047 18.828 -3.965 1 97.19 127 THR A O 1
ATOM 973 N N . ALA A 1 128 ? -8.391 20.141 -4.883 1 98.44 128 ALA A N 1
ATOM 974 C CA . ALA A 1 128 ? -7.504 18.984 -5.027 1 98.44 128 ALA A CA 1
ATOM 975 C C . ALA A 1 128 ? -6.047 19.391 -4.832 1 98.44 128 ALA A C 1
ATOM 977 O O . ALA A 1 128 ? -5.656 20.516 -5.156 1 98.44 128 ALA A O 1
ATOM 978 N N . ILE A 1 129 ? -5.273 18.484 -4.27 1 98.75 129 ILE A N 1
ATOM 979 C CA . ILE A 1 129 ? -3.83 18.641 -4.129 1 98.75 129 ILE A CA 1
ATOM 980 C C . ILE A 1 129 ? -3.115 17.5 -4.844 1 98.75 129 ILE A C 1
ATOM 982 O O . ILE A 1 129 ? -3.502 16.328 -4.707 1 98.75 129 ILE A O 1
ATOM 986 N N . TYR A 1 130 ? -2.119 17.828 -5.633 1 98.88 130 TYR A N 1
ATOM 987 C CA . TYR A 1 130 ? -1.296 16.859 -6.328 1 98.88 130 TYR A CA 1
ATOM 988 C C . TYR A 1 130 ? 0.063 16.703 -5.656 1 98.88 130 TYR A C 1
ATOM 990 O O . TYR A 1 130 ? 0.759 17.703 -5.426 1 98.88 130 TYR A O 1
ATOM 998 N N . LEU A 1 131 ? 0.393 15.477 -5.324 1 98.94 131 LEU A N 1
ATOM 999 C CA . LEU A 1 131 ? 1.639 15.219 -4.613 1 98.94 131 LEU A CA 1
ATOM 1000 C C . LEU A 1 131 ? 2.463 14.156 -5.328 1 98.94 131 LEU A C 1
ATOM 1002 O O . LEU A 1 131 ? 1.911 13.297 -6.023 1 98.94 131 LEU A O 1
ATOM 1006 N N . ALA A 1 132 ? 3.748 14.281 -5.133 1 98.94 132 ALA A N 1
ATOM 1007 C CA . ALA A 1 132 ? 4.699 13.25 -5.539 1 98.94 132 ALA A CA 1
ATOM 1008 C C . ALA A 1 132 ? 5.57 12.82 -4.363 1 98.94 132 ALA A C 1
ATOM 1010 O O . ALA A 1 132 ? 5.691 13.539 -3.369 1 98.94 132 ALA A O 1
ATOM 1011 N N . ALA A 1 133 ? 6.156 11.602 -4.449 1 98.94 133 ALA A N 1
ATOM 1012 C CA . ALA A 1 133 ? 7.043 11.117 -3.398 1 98.94 133 ALA A CA 1
ATOM 1013 C C . ALA A 1 133 ? 8.102 10.172 -3.965 1 98.94 133 ALA A C 1
ATOM 1015 O O . ALA A 1 133 ? 7.898 9.57 -5.02 1 98.94 133 ALA A O 1
ATOM 1016 N N . GLU A 1 134 ? 9.172 10.141 -3.277 1 98.94 134 GLU A N 1
ATOM 1017 C CA . GLU A 1 134 ? 10.266 9.234 -3.615 1 98.94 134 GLU A CA 1
ATOM 1018 C C . GLU A 1 134 ? 10.805 8.523 -2.375 1 98.94 134 GLU A C 1
ATOM 1020 O O . GLU A 1 134 ? 10.789 9.086 -1.278 1 98.94 134 GLU A O 1
ATOM 1025 N N . ALA A 1 135 ? 11.258 7.316 -2.578 1 98.94 135 ALA A N 1
ATOM 1026 C CA . ALA A 1 135 ? 11.969 6.547 -1.56 1 98.94 135 ALA A CA 1
ATOM 1027 C C . ALA A 1 135 ? 13.375 6.188 -2.027 1 98.94 135 ALA A C 1
ATOM 1029 O O . ALA A 1 135 ? 13.562 5.699 -3.145 1 98.94 135 ALA A O 1
ATOM 1030 N N . HIS A 1 136 ? 14.32 6.426 -1.168 1 98.88 136 HIS A N 1
ATOM 1031 C CA . HIS A 1 136 ? 15.711 6.105 -1.452 1 98.88 136 HIS A CA 1
ATOM 1032 C C . HIS A 1 136 ? 16.297 5.199 -0.376 1 98.88 136 HIS A C 1
ATOM 1034 O O . HIS A 1 136 ? 15.961 5.328 0.803 1 98.88 136 HIS A O 1
ATOM 1040 N N . SER A 1 137 ? 17.203 4.293 -0.832 1 97.94 137 SER A N 1
ATOM 1041 C CA . SER A 1 137 ? 18 3.521 0.12 1 97.94 137 SER A CA 1
ATOM 1042 C C . SER A 1 137 ? 19.047 4.395 0.797 1 97.94 137 SER A C 1
ATOM 1044 O O . SER A 1 137 ? 19.234 5.559 0.432 1 97.94 137 SER A O 1
ATOM 1046 N N . GLU A 1 138 ? 19.688 3.85 1.765 1 94.94 138 GLU A N 1
ATOM 1047 C CA . GLU A 1 138 ? 20.703 4.582 2.518 1 94.94 138 GLU A CA 1
ATOM 1048 C C . GLU A 1 138 ? 21.859 5.004 1.619 1 94.94 138 GLU A C 1
ATOM 1050 O O . GLU A 1 138 ? 22.484 6.039 1.851 1 94.94 138 GLU A O 1
ATOM 1055 N N . ASP A 1 139 ? 22.094 4.258 0.606 1 95.25 139 ASP A N 1
ATOM 1056 C CA . ASP A 1 139 ? 23.188 4.566 -0.306 1 95.25 139 ASP A CA 1
ATOM 1057 C C . ASP A 1 139 ? 22.719 5.496 -1.427 1 95.25 139 ASP A C 1
ATOM 1059 O O . ASP A 1 139 ? 23.438 5.711 -2.402 1 95.25 139 ASP A O 1
ATOM 1063 N N . GLY A 1 140 ? 21.516 5.938 -1.355 1 97.19 140 GLY A N 1
ATOM 1064 C CA . GLY A 1 140 ? 21.047 6.996 -2.232 1 97.19 140 GLY A CA 1
ATOM 1065 C C . GLY A 1 140 ? 20.375 6.477 -3.492 1 97.19 140 GLY A C 1
ATOM 1066 O O . GLY A 1 140 ? 20.031 7.254 -4.387 1 97.19 140 GLY A O 1
ATOM 1067 N N . LYS A 1 141 ? 20.141 5.16 -3.578 1 98.12 141 LYS A N 1
ATOM 1068 C CA . LYS A 1 141 ? 19.516 4.59 -4.766 1 98.12 141 LYS A CA 1
ATOM 1069 C C . LYS A 1 141 ? 17.984 4.723 -4.699 1 98.12 141 LYS A C 1
ATOM 1071 O O . LYS A 1 141 ? 17.391 4.488 -3.652 1 98.12 141 LYS A O 1
ATOM 1076 N N . LEU A 1 142 ? 17.438 5.148 -5.836 1 98.81 142 LEU A N 1
ATOM 1077 C CA . LEU A 1 142 ? 15.992 5.266 -5.938 1 98.81 142 LEU A CA 1
ATOM 1078 C C . LEU A 1 142 ? 15.336 3.893 -5.898 1 98.81 142 LEU A C 1
ATOM 1080 O O . LEU A 1 142 ? 15.656 3.018 -6.707 1 98.81 142 LEU A O 1
ATOM 1084 N N . VAL A 1 143 ? 14.391 3.709 -4.973 1 98.75 143 VAL A N 1
ATOM 1085 C CA . VAL A 1 143 ? 13.742 2.422 -4.738 1 98.75 143 VAL A CA 1
ATOM 1086 C C . VAL A 1 143 ? 12.344 2.43 -5.348 1 98.75 143 VAL A C 1
ATOM 1088 O O . VAL A 1 143 ? 11.906 1.428 -5.918 1 98.75 143 VAL A O 1
ATOM 1091 N N . ALA A 1 144 ? 11.656 3.529 -5.215 1 98.88 144 ALA A N 1
ATOM 1092 C CA . ALA A 1 144 ? 10.273 3.656 -5.676 1 98.88 144 ALA A CA 1
ATOM 1093 C C . ALA A 1 144 ? 9.859 5.121 -5.754 1 98.88 144 ALA A C 1
ATOM 1095 O O . ALA A 1 144 ? 10.453 5.98 -5.102 1 98.88 144 ALA A O 1
ATOM 1096 N N . THR A 1 145 ? 8.867 5.41 -6.582 1 98.94 145 THR A N 1
ATOM 1097 C CA . THR A 1 145 ? 8.219 6.711 -6.66 1 98.94 145 THR A CA 1
ATOM 1098 C C . THR A 1 145 ? 6.699 6.566 -6.539 1 98.94 145 THR A C 1
ATOM 1100 O O . THR A 1 145 ? 6.156 5.48 -6.746 1 98.94 145 THR A O 1
ATOM 1103 N N . ALA A 1 146 ? 6.074 7.656 -6.191 1 98.94 146 ALA A N 1
ATOM 1104 C CA . ALA A 1 146 ? 4.617 7.648 -6.109 1 98.94 146 ALA A CA 1
ATOM 1105 C C . ALA A 1 146 ? 4.039 9.008 -6.504 1 98.94 146 ALA A C 1
ATOM 1107 O O . ALA A 1 146 ? 4.707 10.031 -6.375 1 98.94 146 ALA A O 1
ATOM 1108 N N . VAL A 1 147 ? 2.836 8.977 -7.008 1 98.94 147 VAL A N 1
ATOM 1109 C CA . VAL A 1 147 ? 2.031 10.18 -7.203 1 98.94 147 VAL A CA 1
ATOM 1110 C C . VAL A 1 147 ? 0.617 9.945 -6.676 1 98.94 147 VAL A C 1
ATOM 1112 O O . VAL A 1 147 ? 0.142 8.805 -6.641 1 98.94 147 VAL A O 1
ATOM 1115 N N . SER A 1 148 ? 0.033 11.016 -6.285 1 98.94 148 SER A N 1
ATOM 1116 C CA . SER A 1 148 ? -1.306 10.906 -5.715 1 98.94 148 SER A CA 1
ATOM 1117 C C . SER A 1 148 ? -2.111 12.18 -5.945 1 98.94 148 SER A C 1
ATOM 1119 O O . SER A 1 148 ? -1.551 13.273 -5.973 1 98.94 148 SER A O 1
ATOM 1121 N N . THR A 1 149 ? -3.365 11.977 -6.152 1 98.88 149 THR A N 1
ATOM 1122 C CA . THR A 1 149 ? -4.344 13.055 -6.086 1 98.88 149 THR A CA 1
ATOM 1123 C C . THR A 1 149 ? -5.211 12.922 -4.836 1 98.88 149 THR A C 1
ATOM 1125 O O . THR A 1 149 ? -5.777 11.859 -4.578 1 98.88 149 THR A O 1
ATOM 1128 N N . VAL A 1 150 ? -5.27 13.984 -4.172 1 98.62 150 VAL A N 1
ATOM 1129 C CA . VAL A 1 150 ? -6.004 14.031 -2.91 1 98.62 150 VAL A CA 1
ATOM 1130 C C . VAL A 1 150 ? -7.105 15.086 -2.99 1 98.62 150 VAL A C 1
ATOM 1132 O O . VAL A 1 150 ? -6.883 16.188 -3.5 1 98.62 150 VAL A O 1
ATOM 1135 N N . GLN A 1 151 ? -8.266 14.781 -2.506 1 98.5 151 GLN A N 1
ATOM 1136 C CA . GLN A 1 151 ? -9.398 15.703 -2.473 1 98.5 151 GLN A CA 1
ATOM 1137 C C . GLN A 1 151 ? -9.438 16.484 -1.156 1 98.5 151 GLN A C 1
ATOM 1139 O O . GLN A 1 151 ? -9.273 15.891 -0.083 1 98.5 151 GLN A O 1
ATOM 1144 N N . VAL A 1 152 ? -9.625 17.75 -1.295 1 97.69 152 VAL A N 1
ATOM 1145 C CA . VAL A 1 152 ? -9.844 18.562 -0.113 1 97.69 152 VAL A CA 1
ATOM 1146 C C . VAL A 1 152 ? -11.312 18.516 0.291 1 97.69 152 VAL A C 1
ATOM 1148 O O . VAL A 1 152 ? -12.203 18.766 -0.528 1 97.69 152 VAL A O 1
ATOM 1151 N N . LEU A 1 153 ? -11.547 18.125 1.521 1 94.38 153 LEU A N 1
ATOM 1152 C CA . LEU A 1 153 ? -12.922 18 2.006 1 94.38 153 LEU A CA 1
ATOM 1153 C C . LEU A 1 153 ? -13.375 19.297 2.682 1 94.38 153 LEU A C 1
ATOM 1155 O O . LEU A 1 153 ? -12.562 19.984 3.301 1 94.38 153 LEU A O 1
ATOM 1159 N N . SER A 1 154 ? -14.617 19.609 2.477 1 84.88 154 SER A N 1
ATOM 1160 C CA . SER A 1 154 ? -15.164 20.812 3.096 1 84.88 154 SER A CA 1
ATOM 1161 C C . SER A 1 154 ? -15.242 20.672 4.613 1 84.88 154 SER A C 1
ATOM 1163 O O . SER A 1 154 ? -15.562 19.594 5.117 1 84.88 154 SER A O 1
ATOM 1165 N N . MET A 1 155 ? -14.781 21.656 5.277 1 74.19 155 MET A N 1
ATOM 1166 C CA . MET A 1 155 ? -14.945 21.703 6.727 1 74.19 155 MET A CA 1
ATOM 1167 C C . MET A 1 155 ? -16.422 21.859 7.105 1 74.19 155 MET A C 1
ATOM 1169 O O . MET A 1 155 ? -17.125 22.672 6.52 1 74.19 155 MET A O 1
ATOM 1173 N N . PRO A 1 156 ? -16.891 20.828 7.938 1 62.25 156 PRO A N 1
ATOM 1174 C CA . PRO A 1 156 ? -18.297 21.047 8.312 1 62.25 156 PRO A CA 1
ATOM 1175 C C . PRO A 1 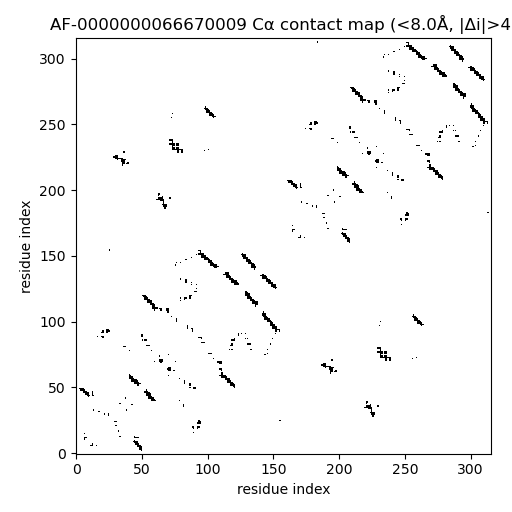156 ? -18.531 22.422 8.938 1 62.25 156 PRO A C 1
ATOM 1177 O O . PRO A 1 156 ? -17.688 22.922 9.688 1 62.25 156 PRO A O 1
ATOM 1180 N N . THR A 1 157 ? -19.125 23.328 8.219 1 56.25 157 THR A N 1
ATOM 1181 C CA . THR A 1 157 ? -19.562 24.578 8.828 1 56.25 157 THR A CA 1
ATOM 1182 C C . THR A 1 157 ? -20.406 24.312 10.078 1 56.25 157 THR A C 1
ATOM 1184 O O . THR A 1 157 ? -21.312 23.484 10.047 1 56.25 157 THR A O 1
ATOM 1187 N N . PRO A 1 158 ? -19.969 25.016 11.172 1 53.09 158 PRO A N 1
ATOM 1188 C CA . PRO A 1 158 ? -20.844 24.922 12.344 1 53.09 158 PRO A CA 1
ATOM 1189 C C . PRO A 1 158 ? -22.297 25.328 12.031 1 53.09 158 PRO A C 1
ATOM 1191 O O . PRO A 1 158 ? -22.531 26.125 11.109 1 53.09 158 PRO A O 1
ATOM 1194 N N . MET B 1 1 ? -4.223 -33.281 -12.195 1 43.09 1 MET B N 1
ATOM 1195 C CA . MET B 1 1 ? -5.422 -32.5 -11.922 1 43.09 1 MET B CA 1
ATOM 1196 C C . MET B 1 1 ? -5.703 -31.5 -13.055 1 43.09 1 MET B C 1
ATOM 1198 O O . MET B 1 1 ? -4.773 -30.969 -13.672 1 43.09 1 MET B O 1
ATOM 1202 N N . SER B 1 2 ? -6.75 -31.312 -13.672 1 46.09 2 SER B N 1
ATOM 1203 C CA . SER B 1 2 ? -7.02 -30.562 -14.898 1 46.09 2 SER B CA 1
ATOM 1204 C C . SER B 1 2 ? -6.691 -29.078 -14.719 1 46.09 2 SER B C 1
ATOM 1206 O O . SER B 1 2 ? -7.191 -28.438 -13.797 1 46.09 2 SER B O 1
ATOM 1208 N N . ASP B 1 3 ? -5.523 -28.547 -15.242 1 56.03 3 ASP B N 1
ATOM 1209 C CA . ASP B 1 3 ? -5 -27.188 -15.32 1 56.03 3 ASP B CA 1
ATOM 1210 C C . ASP B 1 3 ? -6.129 -26.188 -15.516 1 56.03 3 ASP B C 1
ATOM 1212 O O . ASP B 1 3 ? -5.891 -24.969 -15.531 1 56.03 3 ASP B O 1
ATOM 1216 N N . ASP B 1 4 ? -7.426 -26.797 -15.656 1 65.94 4 ASP B N 1
ATOM 1217 C CA . ASP B 1 4 ? -8.508 -25.938 -16.109 1 65.94 4 ASP B CA 1
ATOM 1218 C C . ASP B 1 4 ? -9.602 -25.797 -15.055 1 65.94 4 ASP B C 1
ATOM 1220 O O . ASP B 1 4 ? -10.586 -25.094 -15.258 1 65.94 4 ASP B O 1
ATOM 1224 N N . ALA B 1 5 ? -9.453 -26.5 -13.867 1 88.31 5 ALA B N 1
ATOM 1225 C CA . ALA B 1 5 ? -10.57 -26.484 -12.93 1 88.31 5 ALA B CA 1
ATOM 1226 C C . ALA B 1 5 ? -10.398 -25.375 -11.898 1 88.31 5 ALA B C 1
ATOM 1228 O O . ALA B 1 5 ? -9.297 -25.141 -11.406 1 88.31 5 ALA B O 1
ATOM 1229 N N . THR B 1 6 ? -11.508 -24.688 -11.609 1 96.19 6 THR B N 1
ATOM 1230 C CA . THR B 1 6 ? -11.586 -23.703 -10.539 1 96.19 6 THR B CA 1
ATOM 1231 C C . THR B 1 6 ? -11.398 -24.359 -9.172 1 96.19 6 THR B C 1
ATOM 1233 O O . THR B 1 6 ? -12 -25.406 -8.898 1 96.19 6 THR B O 1
ATOM 1236 N N . ILE B 1 7 ? -10.508 -23.812 -8.328 1 97.75 7 ILE B N 1
ATOM 1237 C CA . ILE B 1 7 ? -10.25 -24.312 -6.984 1 97.75 7 ILE B CA 1
ATOM 1238 C C . ILE B 1 7 ? -10.938 -23.422 -5.961 1 97.75 7 ILE B C 1
ATOM 1240 O O . ILE B 1 7 ? -10.836 -22.188 -6.027 1 97.75 7 ILE B O 1
ATOM 1244 N N . HIS B 1 8 ? -11.648 -24.047 -5.008 1 97.62 8 HIS B N 1
ATOM 1245 C CA . HIS B 1 8 ? -12.398 -23.281 -4.016 1 97.62 8 HIS B CA 1
ATOM 1246 C C . HIS B 1 8 ? -11.961 -23.641 -2.602 1 97.62 8 HIS B C 1
ATOM 1248 O O . HIS B 1 8 ? -11.688 -24.812 -2.303 1 97.62 8 HIS B O 1
ATOM 1254 N N . GLY B 1 9 ? -11.969 -22.578 -1.726 1 97.56 9 GLY B N 1
ATOM 1255 C CA . GLY B 1 9 ? -11.703 -22.766 -0.31 1 97.56 9 GLY B CA 1
ATOM 1256 C C . GLY B 1 9 ? -10.25 -22.531 0.059 1 97.56 9 GLY B C 1
ATOM 1257 O O . GLY B 1 9 ? -9.344 -22.922 -0.679 1 97.56 9 GLY B O 1
ATOM 1258 N N . HIS B 1 10 ? -10.07 -21.969 1.179 1 97 10 HIS B N 1
ATOM 1259 C CA . HIS B 1 10 ? -8.766 -21.484 1.611 1 97 10 HIS B CA 1
ATOM 1260 C C . HIS B 1 10 ? -7.727 -22.594 1.583 1 97 10 HIS B C 1
ATOM 1262 O O . HIS B 1 10 ? -6.699 -22.484 0.91 1 97 10 HIS B O 1
ATOM 1268 N N . GLU B 1 11 ? -7.992 -23.688 2.197 1 96.5 11 GLU B N 1
ATOM 1269 C CA . GLU B 1 11 ? -7.02 -24.766 2.318 1 96.5 11 GLU B CA 1
ATOM 1270 C C . GLU B 1 11 ? -6.684 -25.359 0.955 1 96.5 11 GLU B C 1
ATOM 1272 O O . GLU B 1 11 ? -5.516 -25.609 0.65 1 96.5 11 GLU B O 1
ATOM 1277 N N . LYS B 1 12 ? -7.676 -25.578 0.144 1 97.19 12 LYS B N 1
ATOM 1278 C CA . LYS B 1 12 ? -7.465 -26.188 -1.167 1 97.19 12 LYS B CA 1
ATOM 1279 C C . LYS B 1 12 ? -6.727 -25.234 -2.104 1 97.19 12 LYS B C 1
ATOM 1281 O O . LYS B 1 12 ? -5.852 -25.656 -2.863 1 97.19 12 LYS B O 1
ATOM 1286 N N . VAL B 1 13 ? -7.125 -23.969 -2.055 1 97.06 13 VAL B N 1
ATOM 1287 C CA . VAL B 1 13 ? -6.434 -22.969 -2.879 1 97.06 13 VAL B CA 1
ATOM 1288 C C . VAL B 1 13 ? -4.961 -22.906 -2.488 1 97.06 13 VAL B C 1
ATOM 1290 O O . VAL B 1 13 ? -4.078 -22.969 -3.35 1 97.06 13 VAL B O 1
ATOM 1293 N N . LEU B 1 14 ? -4.719 -22.844 -1.212 1 95.75 14 LEU B N 1
ATOM 1294 C CA . LEU B 1 14 ? -3.342 -22.766 -0.739 1 95.75 14 LEU B CA 1
ATOM 1295 C C . LEU B 1 14 ? -2.553 -24 -1.155 1 95.75 14 LEU B C 1
ATOM 1297 O O . LEU B 1 14 ? -1.453 -23.891 -1.7 1 95.75 14 LEU B O 1
ATOM 1301 N N . GLU B 1 15 ? -3.113 -25.172 -0.922 1 95.5 15 GLU B N 1
ATOM 1302 C CA . GLU B 1 15 ? -2.432 -26.422 -1.264 1 95.5 15 GLU B CA 1
ATOM 1303 C C . GLU B 1 15 ? -2.102 -26.484 -2.752 1 95.5 15 GLU B C 1
ATOM 1305 O O . GLU B 1 15 ? -0.97 -26.797 -3.131 1 95.5 15 GLU B O 1
ATOM 1310 N N . TYR B 1 16 ? -3.07 -26.141 -3.471 1 95.5 16 TYR B N 1
ATOM 1311 C CA . TYR B 1 16 ? -2.912 -26.219 -4.918 1 95.5 16 TYR B CA 1
ATOM 1312 C C . TYR B 1 16 ? -1.87 -25.219 -5.406 1 95.5 16 TYR B C 1
ATOM 1314 O O . TYR B 1 16 ? -0.974 -25.578 -6.176 1 95.5 16 TYR B O 1
ATOM 1322 N N . THR B 1 17 ? -1.981 -23.984 -4.965 1 94.19 17 THR B N 1
ATOM 1323 C CA . THR B 1 17 ? -1.109 -22.938 -5.473 1 94.19 17 THR B CA 1
ATOM 1324 C C . THR B 1 17 ? 0.304 -23.094 -4.918 1 94.19 17 THR B C 1
ATOM 1326 O O . THR B 1 17 ? 1.281 -22.766 -5.598 1 94.19 17 THR B O 1
ATOM 1329 N N . VAL B 1 18 ? 0.463 -23.578 -3.744 1 93.44 18 VAL B N 1
ATOM 1330 C CA . VAL B 1 18 ? 1.778 -23.812 -3.16 1 93.44 18 VAL B CA 1
ATOM 1331 C C . VAL B 1 18 ? 2.543 -24.828 -4.008 1 93.44 18 VAL B C 1
ATOM 1333 O O . VAL B 1 18 ? 3.734 -24.656 -4.27 1 93.44 18 VAL B O 1
ATOM 1336 N N . GLU B 1 19 ? 1.858 -25.891 -4.438 1 93.25 19 GLU B N 1
ATOM 1337 C CA . GLU B 1 19 ? 2.482 -26.891 -5.293 1 93.25 19 GLU B CA 1
ATOM 1338 C C . GLU B 1 19 ? 2.945 -26.281 -6.613 1 93.25 19 GLU B C 1
ATOM 1340 O O . GLU B 1 19 ? 4.047 -26.578 -7.086 1 93.25 19 GLU B O 1
ATOM 1345 N N . LEU B 1 20 ? 2.125 -25.469 -7.105 1 92.19 20 LEU B N 1
ATOM 1346 C CA . LEU B 1 20 ? 2.471 -24.828 -8.367 1 92.19 20 LEU B CA 1
ATOM 1347 C C . LEU B 1 20 ? 3.641 -23.859 -8.18 1 92.19 20 LEU B C 1
ATOM 1349 O O . LEU B 1 20 ? 4.57 -23.844 -8.992 1 92.19 20 LEU B O 1
ATOM 1353 N N . PHE B 1 21 ? 3.629 -23.062 -7.129 1 93.62 21 PHE B N 1
ATOM 1354 C CA . PHE B 1 21 ? 4.715 -22.141 -6.828 1 93.62 21 PHE B CA 1
ATOM 1355 C C . PHE B 1 21 ? 6.047 -22.875 -6.742 1 93.62 21 PHE B C 1
ATOM 1357 O O . PHE B 1 21 ? 7.031 -22.453 -7.352 1 93.62 21 PHE B O 1
ATOM 1364 N N . ARG B 1 22 ? 6.051 -23.953 -6.113 1 90.25 22 ARG B N 1
ATOM 1365 C CA . ARG B 1 22 ? 7.273 -24.734 -5.918 1 90.25 22 ARG B CA 1
ATOM 1366 C C . ARG B 1 22 ? 7.789 -25.281 -7.242 1 90.25 22 ARG B C 1
ATOM 1368 O O . ARG B 1 22 ? 9 -25.328 -7.473 1 90.25 22 ARG B O 1
ATOM 1375 N N . SER B 1 23 ? 6.875 -25.641 -8.086 1 91.38 23 SER B N 1
ATOM 1376 C CA . SER B 1 23 ? 7.258 -26.234 -9.359 1 91.38 23 SER B CA 1
ATOM 1377 C C . SER B 1 23 ? 7.875 -25.203 -10.289 1 91.38 23 SER B C 1
ATOM 1379 O O . SER B 1 23 ? 8.641 -25.547 -11.195 1 91.38 23 SER B O 1
ATOM 1381 N N . PHE B 1 24 ? 7.547 -23.906 -10.047 1 89.88 24 PHE B N 1
ATOM 1382 C CA . PHE B 1 24 ? 8.008 -22.844 -10.922 1 89.88 24 PHE B CA 1
ATOM 1383 C C . PHE B 1 24 ? 9.156 -22.078 -10.281 1 89.88 24 PHE B C 1
ATOM 1385 O O . PHE B 1 24 ? 9.641 -21.078 -10.836 1 89.88 24 PHE B O 1
ATOM 1392 N N . THR B 1 25 ? 9.625 -22.484 -9.102 1 89.5 25 THR B N 1
ATOM 1393 C CA . THR B 1 25 ? 10.633 -21.75 -8.344 1 89.5 25 THR B CA 1
ATOM 1394 C C . THR B 1 25 ? 12.039 -22.109 -8.836 1 89.5 25 THR B C 1
ATOM 1396 O O . THR B 1 25 ? 12.383 -23.281 -8.953 1 89.5 25 THR B O 1
ATOM 1399 N N . PRO B 1 26 ? 12.758 -21.078 -9.117 1 87 26 PRO B N 1
ATOM 1400 C CA . PRO B 1 26 ? 14.133 -21.344 -9.523 1 87 26 PRO B CA 1
ATOM 1401 C C . PRO B 1 26 ? 14.93 -22.094 -8.445 1 87 26 PRO B C 1
ATOM 1403 O O . PRO B 1 26 ? 14.617 -21.984 -7.258 1 87 26 PRO B O 1
ATOM 1406 N N . PRO B 1 27 ? 15.938 -22.781 -8.883 1 85.88 27 PRO B N 1
ATOM 1407 C CA . PRO B 1 27 ? 16.781 -23.484 -7.922 1 85.88 27 PRO B CA 1
ATOM 1408 C C . PRO B 1 27 ? 17.438 -22.547 -6.906 1 85.88 27 PRO B C 1
ATOM 1410 O O . PRO B 1 27 ? 17.828 -21.438 -7.262 1 85.88 27 PRO B O 1
ATOM 1413 N N . GLY B 1 28 ? 17.422 -22.891 -5.656 1 86.25 28 GLY B N 1
ATOM 1414 C CA . GLY B 1 28 ? 18.094 -22.125 -4.621 1 86.25 28 GLY B CA 1
ATOM 1415 C C . GLY B 1 28 ? 17.188 -21.141 -3.92 1 86.25 28 GLY B C 1
ATOM 1416 O O . GLY B 1 28 ? 17.578 -20.531 -2.922 1 86.25 28 GLY B O 1
ATOM 1417 N N . VAL B 1 29 ? 16.047 -21.078 -4.484 1 87.94 29 VAL B N 1
ATOM 1418 C CA . VAL B 1 29 ? 15.117 -20.141 -3.879 1 87.94 29 VAL B CA 1
ATOM 1419 C C . VAL B 1 29 ? 14.125 -20.891 -2.992 1 87.94 29 VAL B C 1
ATOM 1421 O O . VAL B 1 29 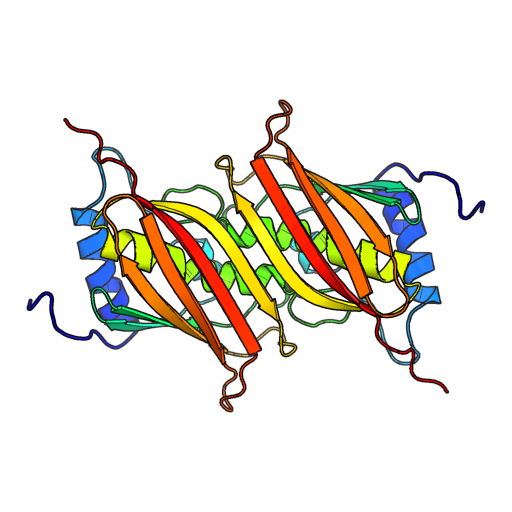? 13.555 -21.906 -3.408 1 87.94 29 VAL B O 1
ATOM 1424 N N . THR B 1 30 ? 14.047 -20.391 -1.798 1 89.38 30 THR B N 1
ATOM 1425 C CA . THR B 1 30 ? 13.055 -20.953 -0.883 1 89.38 30 THR B CA 1
ATOM 1426 C C . THR B 1 30 ? 11.891 -19.984 -0.684 1 89.38 30 THR B C 1
ATOM 1428 O O . THR B 1 30 ? 12.094 -18.828 -0.338 1 89.38 30 THR B O 1
ATOM 1431 N N . LEU B 1 31 ? 10.719 -20.484 -0.894 1 92.81 31 LEU B N 1
ATOM 1432 C CA . LEU B 1 31 ? 9.531 -19.656 -0.75 1 92.81 31 LEU B CA 1
ATOM 1433 C C . LEU B 1 31 ? 8.898 -19.844 0.624 1 92.81 31 LEU B C 1
ATOM 1435 O O . LEU B 1 31 ? 8.82 -20.969 1.127 1 92.81 31 LEU B O 1
ATOM 1439 N N . GLN B 1 32 ? 8.562 -18.812 1.2 1 93.38 32 GLN B N 1
ATOM 1440 C CA . GLN B 1 32 ? 7.719 -18.859 2.391 1 93.38 32 GLN B CA 1
ATOM 1441 C C . GLN B 1 32 ? 6.242 -18.766 2.023 1 93.38 32 GLN B C 1
ATOM 1443 O O . GLN B 1 32 ? 5.758 -17.703 1.635 1 93.38 32 GLN B O 1
ATOM 1448 N N . LEU B 1 33 ? 5.52 -19.875 2.219 1 92.44 33 LEU B N 1
ATOM 1449 C CA . LEU B 1 33 ? 4.117 -19.938 1.814 1 92.44 33 LEU B CA 1
ATOM 1450 C C . LEU B 1 33 ? 3.24 -20.422 2.965 1 92.44 33 LEU B C 1
ATOM 1452 O O . LEU B 1 33 ? 3.471 -21.5 3.52 1 92.44 33 LEU B O 1
ATOM 1456 N N . PRO B 1 34 ? 2.215 -19.672 3.324 1 92.38 34 PRO B N 1
ATOM 1457 C CA . PRO B 1 34 ? 1.865 -18.344 2.834 1 92.38 34 PRO B CA 1
ATOM 1458 C C . PRO B 1 34 ? 2.887 -17.281 3.236 1 92.38 34 PRO B C 1
ATOM 1460 O O . PRO B 1 34 ? 3.568 -17.422 4.254 1 92.38 34 PRO B O 1
ATOM 1463 N N . PRO B 1 35 ? 3.002 -16.25 2.418 1 95.81 35 PRO B N 1
ATOM 1464 C CA . PRO B 1 35 ? 3.955 -15.203 2.775 1 95.81 35 PRO B CA 1
ATOM 1465 C C . PRO B 1 35 ? 3.586 -14.492 4.074 1 95.81 35 PRO B C 1
ATOM 1467 O O . PRO B 1 35 ? 2.406 -14.406 4.422 1 95.81 35 PRO B O 1
ATOM 1470 N N . PRO B 1 36 ? 4.59 -13.938 4.797 1 96.62 36 PRO B N 1
ATOM 1471 C CA . PRO B 1 36 ? 4.328 -13.164 6.012 1 96.62 36 PRO B CA 1
ATOM 1472 C C . PRO B 1 36 ? 3.316 -12.039 5.785 1 96.62 36 PRO B C 1
ATOM 1474 O O . PRO B 1 36 ? 2.467 -11.789 6.645 1 96.62 36 PRO B O 1
ATOM 1477 N N . SER B 1 37 ? 3.355 -11.375 4.641 1 96.19 37 SER B N 1
ATOM 1478 C CA . SER B 1 37 ? 2.447 -10.281 4.336 1 96.19 37 SER B CA 1
ATOM 1479 C C . SER B 1 37 ? 0.995 -10.742 4.336 1 96.19 37 SER B C 1
ATOM 1481 O O . SER B 1 37 ? 0.107 -10.023 4.801 1 96.19 37 SER B O 1
ATOM 1483 N N . ALA B 1 38 ? 0.742 -11.898 3.766 1 95.62 38 ALA B N 1
ATOM 1484 C CA . ALA B 1 38 ? -0.613 -12.445 3.74 1 95.62 38 ALA B CA 1
ATOM 1485 C C . ALA B 1 38 ? -1.062 -12.867 5.137 1 95.62 38 ALA B C 1
ATOM 1487 O O . ALA B 1 38 ? -2.215 -12.648 5.516 1 95.62 38 ALA B O 1
ATOM 1488 N N . LYS B 1 39 ? -0.145 -13.43 5.879 1 93.81 39 LYS B N 1
ATOM 1489 C CA . LYS B 1 39 ? -0.446 -13.852 7.246 1 93.81 39 LYS B CA 1
ATOM 1490 C C . LYS B 1 39 ? -0.783 -12.648 8.125 1 93.81 39 LYS B C 1
ATOM 1492 O O . LYS B 1 39 ? -1.71 -12.711 8.938 1 93.81 39 LYS B O 1
ATOM 1497 N N . GLU B 1 40 ? -0.008 -11.625 7.902 1 92.69 40 GLU B N 1
ATOM 1498 C CA . GLU B 1 40 ? -0.183 -10.398 8.672 1 92.69 40 GLU B CA 1
ATOM 1499 C C . GLU B 1 40 ? -1.611 -9.875 8.562 1 92.69 40 GLU B C 1
ATOM 1501 O O . GLU B 1 40 ? -2.154 -9.328 9.523 1 92.69 40 GLU B O 1
ATOM 1506 N N . MET B 1 41 ? -2.303 -10.086 7.473 1 93.19 41 MET B N 1
ATOM 1507 C CA . MET B 1 41 ? -3.623 -9.523 7.199 1 93.19 41 MET B CA 1
ATOM 1508 C C . MET B 1 41 ? -4.707 -10.594 7.324 1 93.19 41 MET B C 1
ATOM 1510 O O . MET B 1 41 ? -5.84 -10.383 6.887 1 93.19 41 MET B O 1
ATOM 1514 N N . ASP B 1 42 ? -4.348 -11.742 7.816 1 91.88 42 ASP B N 1
ATOM 1515 C CA . ASP B 1 42 ? -5.277 -12.852 7.977 1 91.88 42 ASP B CA 1
ATOM 1516 C C . ASP B 1 42 ? -6.02 -13.133 6.668 1 91.88 42 ASP B C 1
ATOM 1518 O O . ASP B 1 42 ? -7.25 -13.227 6.656 1 91.88 42 ASP B O 1
ATOM 1522 N N . MET B 1 43 ? -5.32 -13.133 5.633 1 96.19 43 MET B N 1
ATOM 1523 C CA . MET B 1 43 ? -5.902 -13.344 4.309 1 96.19 43 MET B CA 1
ATOM 1524 C C . MET B 1 43 ? -6.422 -14.773 4.168 1 96.19 43 MET B C 1
ATOM 1526 O O . MET B 1 43 ? -5.73 -15.727 4.531 1 96.19 43 MET B O 1
ATOM 1530 N N . GLN B 1 44 ? -7.641 -14.906 3.689 1 97.81 44 GLN B N 1
ATOM 1531 C CA . GLN B 1 44 ? -8.273 -16.188 3.383 1 97.81 44 GLN B CA 1
ATOM 1532 C C . GLN B 1 44 ? -8.547 -16.312 1.887 1 97.81 44 GLN B C 1
ATOM 1534 O O . GLN B 1 44 ? -9.43 -15.641 1.35 1 97.81 44 GLN B O 1
ATOM 1539 N N . PHE B 1 45 ? -7.809 -17.188 1.274 1 98.25 45 PHE B N 1
ATOM 1540 C CA . PHE B 1 45 ? -8 -17.391 -0.155 1 98.25 45 PHE B CA 1
ATOM 1541 C C . PHE B 1 45 ? -9.273 -18.188 -0.417 1 98.25 45 PHE B C 1
ATOM 1543 O O . PHE B 1 45 ? -9.438 -19.297 0.111 1 98.25 45 PHE B O 1
ATOM 1550 N N . GLU B 1 46 ? -10.102 -17.641 -1.303 1 98.5 46 GLU B N 1
ATOM 1551 C CA . GLU B 1 46 ? -11.438 -18.203 -1.471 1 98.5 46 GLU B CA 1
ATOM 1552 C C . GLU B 1 46 ? -11.547 -18.984 -2.781 1 98.5 46 GLU B C 1
ATOM 1554 O O . GLU B 1 46 ? -12.266 -19.984 -2.859 1 98.5 46 GLU B O 1
ATOM 1559 N N . GLU B 1 47 ? -10.898 -18.469 -3.793 1 98.75 47 GLU B N 1
ATOM 1560 C CA . GLU B 1 47 ? -11.07 -19.047 -5.125 1 98.75 47 GLU B CA 1
ATOM 1561 C C . GLU B 1 47 ? -9.875 -18.734 -6.02 1 98.75 47 GLU B C 1
ATOM 1563 O O . GLU B 1 47 ? -9.367 -17.609 -6.02 1 98.75 47 GLU B O 1
ATOM 1568 N N . TYR B 1 48 ? -9.445 -19.734 -6.699 1 98.81 48 TYR B N 1
ATOM 1569 C CA . TYR B 1 48 ? -8.445 -19.594 -7.754 1 98.81 48 TYR B CA 1
ATOM 1570 C C . TYR B 1 48 ? -8.953 -20.188 -9.062 1 98.81 48 TYR B C 1
ATOM 1572 O O . TYR B 1 48 ? -9.336 -21.344 -9.117 1 98.81 48 TYR B O 1
ATOM 1580 N N . VAL B 1 49 ? -9.047 -19.359 -10.062 1 98.5 49 VAL B N 1
ATOM 1581 C CA . VAL B 1 49 ? -9.328 -19.797 -11.43 1 98.5 49 VAL B CA 1
ATOM 1582 C C . VAL B 1 49 ? -8.062 -19.703 -12.273 1 98.5 49 VAL B C 1
ATOM 1584 O O . VAL B 1 49 ? -7.625 -18.609 -12.641 1 98.5 49 VAL B O 1
ATOM 1587 N N . PRO B 1 50 ? -7.461 -20.781 -12.602 1 96.5 50 PRO B N 1
ATOM 1588 C CA . PRO B 1 50 ? -6.168 -20.781 -13.289 1 96.5 50 PRO B CA 1
ATOM 1589 C C . PRO B 1 50 ? -6.152 -19.875 -14.516 1 96.5 50 PRO B C 1
ATOM 1591 O O . PRO B 1 50 ? -7.027 -19.984 -15.383 1 96.5 50 PRO B O 1
ATOM 1594 N N . GLY B 1 51 ? -5.129 -18.969 -14.469 1 95 51 GLY B N 1
ATOM 1595 C CA . GLY B 1 51 ? -4.914 -18.078 -15.609 1 95 51 GLY B CA 1
ATOM 1596 C C . GLY B 1 51 ? -5.934 -16.953 -15.695 1 95 51 GLY B C 1
ATOM 1597 O O . GLY B 1 51 ? -5.922 -16.172 -16.656 1 95 51 GLY B O 1
ATOM 1598 N N . THR B 1 52 ? -6.809 -16.891 -14.664 1 98.06 52 THR B N 1
ATOM 1599 C CA . THR B 1 52 ? -7.918 -15.945 -14.805 1 98.06 52 THR B CA 1
ATOM 1600 C C . THR B 1 52 ? -8.031 -15.055 -13.578 1 98.06 52 THR B C 1
ATOM 1602 O O . THR B 1 52 ? -7.973 -13.828 -13.688 1 98.06 52 THR B O 1
ATOM 1605 N N . SER B 1 53 ? -8.211 -15.711 -12.375 1 98.88 53 SER B N 1
ATOM 1606 C CA . SER B 1 53 ? -8.516 -14.852 -11.234 1 98.88 53 SER B CA 1
ATOM 1607 C C . SER B 1 53 ? -8.117 -15.523 -9.922 1 98.88 53 SER B C 1
ATOM 1609 O O . SER B 1 53 ? -7.945 -16.734 -9.859 1 98.88 53 SER B O 1
ATOM 1611 N N . LEU B 1 54 ? -7.875 -14.727 -8.914 1 98.81 54 LEU B N 1
ATOM 1612 C CA . LEU B 1 54 ? -7.664 -15.094 -7.52 1 98.81 54 LEU B CA 1
ATOM 1613 C C . LEU B 1 54 ? -8.516 -14.227 -6.598 1 98.81 54 LEU B C 1
ATOM 1615 O O . LEU B 1 54 ? -8.531 -13 -6.727 1 98.81 54 LEU B O 1
ATOM 1619 N N . THR B 1 55 ? -9.281 -14.867 -5.707 1 98.88 55 THR B N 1
ATOM 1620 C CA . THR B 1 55 ? -10.172 -14.172 -4.785 1 98.88 55 THR B CA 1
ATOM 1621 C C . THR B 1 55 ? -9.82 -14.508 -3.338 1 98.88 55 THR B C 1
ATOM 1623 O O . THR B 1 55 ? -9.539 -15.664 -3.016 1 98.88 55 THR B O 1
ATOM 1626 N N . ALA B 1 56 ? -9.852 -13.523 -2.475 1 98.75 56 ALA B N 1
ATOM 1627 C CA . ALA B 1 56 ? -9.594 -13.719 -1.049 1 98.75 56 ALA B CA 1
ATOM 1628 C C . ALA B 1 56 ? -10.422 -12.75 -0.21 1 98.75 56 ALA B C 1
ATOM 1630 O O . ALA B 1 56 ? -10.922 -11.742 -0.724 1 98.75 56 ALA B O 1
ATOM 1631 N N . THR B 1 57 ? -10.57 -13.094 1.026 1 98.5 57 THR B N 1
ATOM 1632 C CA . THR B 1 57 ? -11.086 -12.156 2.025 1 98.5 57 THR B CA 1
ATOM 1633 C C . THR B 1 57 ? -9.984 -11.781 3.02 1 98.5 57 THR B C 1
ATOM 1635 O O . THR B 1 57 ? -9.07 -12.57 3.271 1 98.5 57 THR B O 1
ATOM 1638 N N . VAL B 1 58 ? -10.117 -10.578 3.494 1 97.81 58 VAL B N 1
ATOM 1639 C CA . VAL B 1 58 ? -9.07 -10.055 4.363 1 97.81 58 VAL B CA 1
ATOM 1640 C C . VAL B 1 58 ? -9.664 -9.031 5.332 1 97.81 58 VAL B C 1
ATOM 1642 O O . VAL B 1 58 ? -10.695 -8.414 5.043 1 97.81 58 VAL B O 1
ATOM 1645 N N . ALA B 1 59 ? -9.039 -8.883 6.469 1 95.38 59 ALA B N 1
ATOM 1646 C CA . ALA B 1 59 ? -9.32 -7.82 7.43 1 95.38 59 ALA B CA 1
ATOM 1647 C C . ALA B 1 59 ? -8.039 -7.129 7.875 1 95.38 59 ALA B C 1
ATOM 1649 O O . ALA B 1 59 ? -7.043 -7.789 8.172 1 95.38 59 ALA B O 1
ATOM 1650 N N . ALA B 1 60 ? -8.078 -5.836 7.852 1 94.06 60 ALA B N 1
ATOM 1651 C CA . ALA B 1 60 ? -6.914 -5.078 8.297 1 94.06 60 ALA B CA 1
ATOM 1652 C C . ALA B 1 60 ? -6.812 -5.062 9.812 1 94.06 60 ALA B C 1
ATOM 1654 O O . ALA B 1 60 ? -7.824 -4.922 10.508 1 94.06 60 ALA B O 1
ATOM 1655 N N . PRO B 1 61 ? -5.609 -5.242 10.344 1 95.5 61 PRO B N 1
ATOM 1656 C CA . PRO B 1 61 ? -5.426 -5.074 11.789 1 95.5 61 PRO B CA 1
ATOM 1657 C C . PRO B 1 61 ? -5.527 -3.617 12.234 1 95.5 61 PRO B C 1
ATOM 1659 O O . PRO B 1 61 ? -5.465 -2.709 11.398 1 95.5 61 PRO B O 1
ATOM 1662 N N . PRO B 1 62 ? -5.723 -3.369 13.547 1 96.19 62 PRO B N 1
ATOM 1663 C CA . PRO B 1 62 ? -5.805 -2.002 14.07 1 96.19 62 PRO B CA 1
ATOM 1664 C C . PRO B 1 62 ? -4.551 -1.182 13.773 1 96.19 62 PRO B C 1
ATOM 1666 O O . PRO B 1 62 ? -4.629 0.043 13.633 1 96.19 62 PRO B O 1
ATOM 1669 N N . SER B 1 63 ? -3.438 -1.825 13.594 1 96.38 63 SER B N 1
ATOM 1670 C CA . SER B 1 63 ? -2.166 -1.143 13.375 1 96.38 63 SER B CA 1
ATOM 1671 C C . SER B 1 63 ? -2.135 -0.467 12.008 1 96.38 63 SER B C 1
ATOM 1673 O O . SER B 1 63 ? -1.241 0.335 11.727 1 96.38 63 SER B O 1
ATOM 1675 N N . TYR B 1 64 ? -3.143 -0.742 11.133 1 97.44 64 TYR B N 1
ATOM 1676 C CA . TYR B 1 64 ? -3.184 -0.163 9.797 1 97.44 64 TYR B CA 1
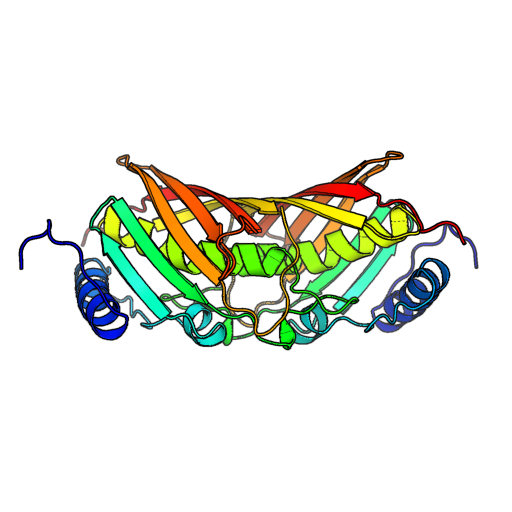ATOM 1677 C C . TYR B 1 64 ? -4 1.123 9.781 1 97.44 64 TYR B C 1
ATOM 1679 O O . TYR B 1 64 ? -4.125 1.775 8.742 1 97.44 64 TYR B O 1
ATOM 1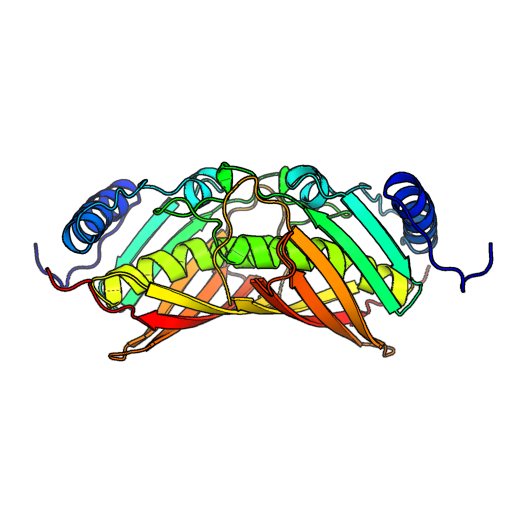687 N N . ALA B 1 65 ? -4.445 1.576 10.938 1 97.69 65 ALA B N 1
ATOM 1688 C CA . ALA B 1 65 ? -5.328 2.736 11.008 1 97.69 65 ALA B CA 1
ATOM 1689 C C . ALA B 1 65 ? -4.551 4.031 10.805 1 97.69 65 ALA B C 1
ATOM 1691 O O . ALA B 1 65 ? -3.418 4.164 11.273 1 97.69 65 ALA B O 1
ATOM 1692 N N . ASN B 1 66 ? -5.203 4.934 10.133 1 96.81 66 ASN B N 1
ATOM 1693 C CA . ASN B 1 66 ? -4.668 6.289 10.062 1 96.81 66 ASN B CA 1
ATOM 1694 C C . ASN B 1 66 ? -5.062 7.113 11.289 1 96.81 66 ASN B C 1
ATOM 1696 O O . ASN B 1 66 ? -5.5 6.559 12.297 1 96.81 66 ASN B O 1
ATOM 1700 N N . ALA B 1 67 ? -4.891 8.43 11.234 1 95.75 67 ALA B N 1
ATOM 1701 C CA . ALA B 1 67 ? -5.051 9.289 12.406 1 95.75 67 ALA B CA 1
ATOM 1702 C C . ALA B 1 67 ? -6.512 9.367 12.828 1 95.75 67 ALA B C 1
ATOM 1704 O O . ALA B 1 67 ? -6.812 9.648 13.992 1 95.75 67 ALA B O 1
ATOM 1705 N N . VAL B 1 68 ? -7.441 9.156 11.891 1 93.94 68 VAL B N 1
ATOM 1706 C CA . VAL B 1 68 ? -8.852 9.297 12.242 1 93.94 68 VAL B CA 1
ATOM 1707 C C . VAL B 1 68 ? -9.461 7.922 12.484 1 93.94 68 VAL B C 1
ATOM 1709 O O . VAL B 1 68 ? -10.688 7.785 12.578 1 93.94 68 VAL B O 1
ATOM 1712 N N . GLY B 1 69 ? -8.664 6.844 12.406 1 95.38 69 GLY B N 1
ATOM 1713 C CA . GLY B 1 69 ? -9.125 5.535 12.844 1 95.38 69 GLY B CA 1
ATOM 1714 C C . GLY B 1 69 ? -9.617 4.66 11.711 1 95.38 69 GLY B C 1
ATOM 1715 O O . GLY B 1 69 ? -10.148 3.574 11.938 1 95.38 69 GLY B O 1
ATOM 1716 N N . ILE B 1 70 ? -9.484 5.113 10.562 1 97 70 ILE B N 1
ATOM 1717 C CA . ILE B 1 70 ? -9.836 4.277 9.414 1 97 70 ILE B CA 1
ATOM 1718 C C . ILE B 1 70 ? -8.57 3.662 8.82 1 97 70 ILE B C 1
ATOM 1720 O O . ILE B 1 70 ? -7.461 4.102 9.117 1 97 70 ILE B O 1
ATOM 1724 N N . VAL B 1 71 ? -8.797 2.613 7.969 1 97.69 71 VAL B N 1
ATOM 1725 C CA . VAL B 1 71 ? -7.645 1.958 7.359 1 97.69 71 VAL B CA 1
ATOM 1726 C C . VAL B 1 71 ? -6.965 2.912 6.379 1 97.69 71 VAL B C 1
ATOM 1728 O O . VAL B 1 71 ? -7.621 3.502 5.523 1 97.69 71 VAL B O 1
ATOM 1731 N N . GLN B 1 72 ? -5.695 3.064 6.57 1 98.19 72 GLN B N 1
ATOM 1732 C CA . GLN B 1 72 ? -4.918 3.871 5.633 1 98.19 72 GLN B CA 1
ATOM 1733 C C . GLN B 1 72 ? -4.984 3.293 4.223 1 98.19 72 GLN B C 1
ATOM 1735 O O . GLN B 1 72 ? -4.887 2.078 4.039 1 98.19 72 GLN B O 1
ATOM 1740 N N . GLY B 1 73 ? -5.113 4.074 3.205 1 97.88 73 GLY B N 1
ATOM 1741 C CA . GLY B 1 73 ? -5.285 3.645 1.825 1 97.88 73 GLY B CA 1
ATOM 1742 C C . GLY B 1 73 ? -4.133 2.803 1.313 1 97.88 73 GLY B C 1
ATOM 1743 O O . GLY B 1 73 ? -4.336 1.852 0.557 1 97.88 73 GLY B O 1
ATOM 1744 N N . GLY B 1 74 ? -2.936 3.178 1.659 1 98.38 74 GLY B N 1
ATOM 1745 C CA . GLY B 1 74 ? -1.772 2.428 1.214 1 98.38 74 GLY B CA 1
ATOM 1746 C C . GLY B 1 74 ? -1.823 0.962 1.601 1 98.38 74 GLY B C 1
ATOM 1747 O O . GLY B 1 74 ? -1.29 0.109 0.889 1 98.38 74 GLY B O 1
ATOM 1748 N N . PHE B 1 75 ? -2.473 0.672 2.668 1 98 75 PHE B N 1
ATOM 1749 C CA . PHE B 1 75 ? -2.568 -0.722 3.082 1 98 75 PHE B CA 1
ATOM 1750 C C . PHE B 1 75 ? -3.59 -1.471 2.234 1 98 75 PHE B C 1
ATOM 1752 O O . PHE B 1 75 ? -3.504 -2.691 2.084 1 98 75 PHE B O 1
ATOM 1759 N N . LEU B 1 76 ? -4.566 -0.802 1.69 1 98.38 76 LEU B N 1
ATOM 1760 C CA . LEU B 1 76 ? -5.422 -1.434 0.69 1 98.38 76 LEU B CA 1
ATOM 1761 C C . LEU B 1 76 ? -4.613 -1.84 -0.537 1 98.38 76 LEU B C 1
ATOM 1763 O O . LEU B 1 76 ? -4.844 -2.906 -1.112 1 98.38 76 LEU B O 1
ATOM 1767 N N . SER B 1 77 ? -3.691 -0.947 -0.936 1 98.81 77 SER B N 1
ATOM 1768 C CA . SER B 1 77 ? -2.771 -1.312 -2.01 1 98.81 77 SER B CA 1
ATOM 1769 C C . SER B 1 77 ? -2.016 -2.594 -1.679 1 98.81 77 SER B C 1
ATOM 1771 O O . SER B 1 77 ? -1.835 -3.455 -2.543 1 98.81 77 SER B O 1
ATOM 1773 N N . ALA B 1 78 ? -1.57 -2.709 -0.451 1 98.56 78 ALA B N 1
ATOM 1774 C CA . ALA B 1 78 ? -0.855 -3.906 -0.015 1 98.56 78 ALA B CA 1
ATOM 1775 C C . ALA B 1 78 ? -1.755 -5.137 -0.078 1 98.56 78 ALA B C 1
ATOM 1777 O O . ALA B 1 78 ? -1.304 -6.227 -0.438 1 98.56 78 ALA B O 1
ATOM 1778 N N . MET B 1 79 ? -2.988 -4.992 0.286 1 98.5 79 MET B N 1
ATOM 1779 C CA . MET B 1 79 ? -3.947 -6.086 0.187 1 98.5 79 MET B CA 1
ATOM 1780 C C . MET B 1 79 ? -4.082 -6.562 -1.255 1 98.5 79 MET B C 1
ATOM 1782 O O . MET B 1 79 ? -4.039 -7.766 -1.522 1 98.5 79 MET B O 1
ATOM 1786 N N . PHE B 1 80 ? -4.223 -5.582 -2.152 1 98.88 80 PHE B N 1
ATOM 1787 C CA . PHE B 1 80 ? -4.309 -5.922 -3.568 1 98.88 80 PHE B CA 1
ATOM 1788 C C . PHE B 1 80 ? -3.053 -6.656 -4.027 1 98.88 80 PHE B C 1
ATOM 1790 O O . PHE B 1 80 ? -3.137 -7.633 -4.777 1 98.88 80 PHE B O 1
ATOM 1797 N N . ASP B 1 81 ? -1.928 -6.191 -3.596 1 98.81 81 ASP B N 1
ATOM 1798 C CA . ASP B 1 81 ? -0.648 -6.754 -4.016 1 98.81 81 ASP B CA 1
ATOM 1799 C C . ASP B 1 81 ? -0.517 -8.211 -3.568 1 98.81 81 ASP B C 1
ATOM 1801 O O . ASP B 1 81 ? 0.154 -9.008 -4.227 1 98.81 81 ASP B O 1
ATOM 1805 N N . ASN B 1 82 ? -1.165 -8.609 -2.49 1 98.38 82 ASN B N 1
ATOM 1806 C CA . ASN B 1 82 ? -1.182 -9.984 -2.004 1 98.38 82 ASN B CA 1
ATOM 1807 C C . ASN B 1 82 ? -1.99 -10.898 -2.922 1 98.38 82 ASN B C 1
ATOM 1809 O O . ASN B 1 82 ? -1.966 -12.117 -2.77 1 98.38 82 ASN B O 1
ATOM 1813 N N . LEU B 1 83 ? -2.721 -10.367 -3.852 1 98.62 83 LEU B N 1
ATOM 1814 C CA . LEU B 1 83 ? -3.395 -11.164 -4.871 1 98.62 83 LEU B CA 1
ATOM 1815 C C . LEU B 1 83 ? -2.678 -11.047 -6.215 1 98.62 83 LEU B C 1
ATOM 1817 O O . LEU B 1 83 ? -2.477 -12.047 -6.906 1 98.62 83 LEU B O 1
ATOM 1821 N N . ILE B 1 84 ? -2.316 -9.828 -6.531 1 98.75 84 ILE B N 1
ATOM 1822 C CA . ILE B 1 84 ? -1.71 -9.539 -7.828 1 98.75 84 ILE B CA 1
ATOM 1823 C C . ILE B 1 84 ? -0.378 -10.281 -7.949 1 98.75 84 ILE B C 1
ATOM 1825 O O . ILE B 1 84 ? -0.095 -10.891 -8.984 1 98.75 84 ILE B O 1
ATOM 1829 N N . GLY B 1 85 ? 0.437 -10.227 -6.91 1 97.88 85 GLY B N 1
ATOM 1830 C CA . GLY B 1 85 ? 1.72 -10.906 -6.902 1 97.88 85 GLY B CA 1
ATOM 1831 C C . GLY B 1 85 ? 1.605 -12.391 -7.203 1 97.88 85 GLY B C 1
ATOM 1832 O O . GLY B 1 85 ? 2.119 -12.867 -8.219 1 97.88 85 GLY B O 1
ATOM 1833 N N . PRO B 1 86 ? 0.879 -13.117 -6.355 1 97.88 86 PRO B N 1
ATOM 1834 C CA . PRO B 1 86 ? 0.775 -14.555 -6.582 1 97.88 86 PRO B CA 1
ATOM 1835 C C . PRO B 1 86 ? 0.075 -14.898 -7.895 1 97.88 86 PRO B C 1
ATOM 1837 O O . PRO B 1 86 ? 0.462 -15.852 -8.578 1 97.88 86 PRO B O 1
ATOM 1840 N N . LEU B 1 87 ? -0.981 -14.18 -8.32 1 98.44 87 LEU B N 1
ATOM 1841 C CA . LEU B 1 87 ? -1.667 -14.477 -9.57 1 98.44 87 LEU B CA 1
ATOM 1842 C C . LEU B 1 87 ? -0.727 -14.305 -10.758 1 98.44 87 LEU B C 1
ATOM 1844 O O . LEU B 1 87 ? -0.761 -15.094 -11.703 1 98.44 87 LEU B O 1
ATOM 1848 N N . SER B 1 88 ? 0.105 -13.25 -10.695 1 98.31 88 SER B N 1
ATOM 1849 C CA . SER B 1 88 ? 1.058 -13.031 -11.773 1 98.31 88 SER B CA 1
ATOM 1850 C C . SER B 1 88 ? 2.074 -14.172 -11.852 1 98.31 88 SER B C 1
ATOM 1852 O O . SER B 1 88 ? 2.393 -14.648 -12.945 1 98.31 88 SER B O 1
ATOM 1854 N N . TYR B 1 89 ? 2.605 -14.562 -10.727 1 97 89 TYR B N 1
ATOM 1855 C CA . TYR B 1 89 ? 3.566 -15.656 -10.664 1 97 89 TYR B CA 1
ATOM 1856 C C . TYR B 1 89 ? 2.977 -16.938 -11.25 1 97 89 TYR B C 1
ATOM 1858 O O . TYR B 1 89 ? 3.621 -17.609 -12.055 1 97 89 TYR B O 1
ATOM 1866 N N . LEU B 1 90 ? 1.752 -17.266 -10.875 1 96.81 90 LEU B N 1
ATOM 1867 C CA . LEU B 1 90 ? 1.066 -18.469 -11.328 1 96.81 90 LEU B CA 1
ATOM 1868 C C . LEU B 1 90 ? 0.789 -18.406 -12.828 1 96.81 90 LEU B C 1
ATOM 1870 O O . LEU B 1 90 ? 0.92 -19.406 -13.531 1 96.81 90 LEU B O 1
ATOM 1874 N N . THR B 1 91 ? 0.424 -17.25 -13.289 1 97.25 91 THR B N 1
ATOM 1875 C CA . THR B 1 91 ? 0.104 -17.047 -14.695 1 97.25 91 THR B CA 1
ATOM 1876 C C . THR B 1 91 ? 1.355 -17.172 -15.555 1 97.25 91 THR B C 1
ATOM 1878 O O . THR B 1 91 ? 1.318 -17.797 -16.625 1 97.25 91 THR B O 1
ATOM 1881 N N . ALA B 1 92 ? 2.457 -16.625 -15.102 1 96.69 92 ALA B N 1
ATOM 1882 C CA . ALA B 1 92 ? 3.723 -16.641 -15.828 1 96.69 92 ALA B CA 1
ATOM 1883 C C . ALA B 1 92 ? 4.395 -18 -15.727 1 96.69 92 ALA B C 1
ATOM 1885 O O . ALA B 1 92 ? 5.332 -18.297 -16.469 1 96.69 92 ALA B O 1
ATOM 1886 N N . ARG B 1 93 ? 3.908 -18.781 -14.711 1 95.06 93 ARG B N 1
ATOM 1887 C CA . ARG B 1 93 ? 4.586 -20.016 -14.352 1 95.06 93 ARG B CA 1
ATOM 1888 C C . ARG B 1 93 ? 6.066 -19.781 -14.078 1 95.06 93 ARG B C 1
ATOM 1890 O O . ARG B 1 93 ? 6.926 -20.484 -14.609 1 95.06 93 ARG B O 1
ATOM 1897 N N . GLY B 1 94 ? 6.301 -18.734 -13.242 1 94.31 94 GLY B N 1
ATOM 1898 C CA . GLY B 1 94 ? 7.656 -18.312 -12.906 1 94.31 94 GLY B CA 1
ATOM 1899 C C . GLY B 1 94 ? 7.715 -16.969 -12.211 1 94.31 94 GLY B C 1
ATOM 1900 O O . GLY B 1 94 ? 6.68 -16.391 -11.875 1 94.31 94 GLY B O 1
ATOM 1901 N N . PRO B 1 95 ? 8.938 -16.516 -11.984 1 95.06 95 PRO B N 1
ATOM 1902 C CA . PRO B 1 95 ? 9.109 -15.281 -11.219 1 95.06 95 PRO B CA 1
ATOM 1903 C C . PRO B 1 95 ? 8.641 -14.039 -11.977 1 95.06 95 PRO B C 1
ATOM 1905 O O . PRO B 1 95 ? 8.805 -13.961 -13.195 1 95.06 95 PRO B O 1
ATOM 1908 N N . THR B 1 96 ? 8.055 -13.18 -11.242 1 96.88 96 THR B N 1
ATOM 1909 C CA . THR B 1 96 ? 7.605 -11.883 -11.742 1 96.88 96 THR B CA 1
ATOM 1910 C C . THR B 1 96 ? 7.973 -10.766 -10.766 1 96.88 96 THR B C 1
ATOM 1912 O O . THR B 1 96 ? 8.328 -11.039 -9.617 1 96.88 96 THR B O 1
ATOM 1915 N N . THR B 1 97 ? 7.953 -9.523 -11.25 1 97.56 97 THR B N 1
ATOM 1916 C CA . THR B 1 97 ? 8.125 -8.352 -10.391 1 97.56 97 THR B CA 1
ATOM 1917 C C . THR B 1 97 ? 7.16 -7.242 -10.789 1 97.56 97 THR B C 1
ATOM 1919 O O . THR B 1 97 ? 6.91 -7.027 -11.977 1 97.56 97 THR B O 1
ATOM 1922 N N . THR B 1 98 ? 6.586 -6.676 -9.805 1 98.44 98 THR B N 1
ATOM 1923 C CA . THR B 1 98 ? 5.617 -5.609 -10.047 1 98.44 98 THR B CA 1
ATOM 1924 C C . THR B 1 98 ? 6.328 -4.328 -10.477 1 98.44 98 THR B C 1
ATOM 1926 O O . THR B 1 98 ? 7.258 -3.875 -9.805 1 98.44 98 THR B O 1
ATOM 1929 N N . LEU B 1 99 ? 5.914 -3.75 -11.57 1 98.75 99 LEU B N 1
ATOM 1930 C CA . LEU B 1 99 ? 6.488 -2.5 -12.055 1 98.75 99 LEU B CA 1
ATOM 1931 C C . LEU B 1 99 ? 5.738 -1.301 -11.492 1 98.75 99 LEU B C 1
ATOM 1933 O O . LEU B 1 99 ? 6.352 -0.306 -11.094 1 98.75 99 LEU B O 1
ATOM 1937 N N . GLU B 1 100 ? 4.461 -1.415 -11.484 1 98.81 100 GLU B N 1
ATOM 1938 C CA . GLU B 1 100 ? 3.627 -0.334 -10.969 1 98.81 100 GLU B CA 1
ATOM 1939 C C . GLU B 1 100 ? 2.309 -0.869 -10.414 1 98.81 100 GLU B C 1
ATOM 1941 O O . GLU B 1 100 ? 1.841 -1.931 -10.828 1 98.81 100 GLU B O 1
ATOM 1946 N N . LEU B 1 101 ? 1.727 -0.174 -9.539 1 98.94 101 LEU B N 1
ATOM 1947 C CA . LEU B 1 101 ? 0.442 -0.439 -8.898 1 98.94 101 LEU B CA 1
ATOM 1948 C C . LEU B 1 101 ? -0.334 0.855 -8.68 1 98.94 101 LEU B C 1
ATOM 1950 O O . LEU B 1 101 ? 0.142 1.76 -7.996 1 98.94 101 LEU B O 1
ATOM 1954 N N . THR B 1 102 ? -1.478 0.902 -9.312 1 98.94 102 THR B N 1
ATOM 1955 C CA . THR B 1 102 ? -2.375 2.041 -9.156 1 98.94 102 THR B CA 1
ATOM 1956 C C . THR B 1 102 ? -3.633 1.643 -8.391 1 98.94 102 THR B C 1
ATOM 1958 O O . THR B 1 102 ? -4.32 0.691 -8.766 1 98.94 102 THR B O 1
ATOM 1961 N N . THR B 1 103 ? -3.9 2.355 -7.363 1 98.94 103 THR B N 1
ATOM 1962 C CA . THR B 1 103 ? -5.094 2.092 -6.566 1 98.94 103 THR B CA 1
ATOM 1963 C C . THR B 1 103 ? -6.012 3.311 -6.547 1 98.94 103 THR B C 1
ATOM 1965 O O . THR B 1 103 ? -5.547 4.441 -6.387 1 98.94 103 THR B O 1
ATOM 1968 N N . HIS B 1 104 ? -7.27 3.072 -6.754 1 98.94 104 HIS B N 1
ATOM 1969 C CA . HIS B 1 104 ? -8.32 4.07 -6.59 1 98.94 104 HIS B CA 1
ATOM 1970 C C . HIS B 1 104 ? -9.172 3.785 -5.355 1 98.94 104 HIS B C 1
ATOM 1972 O O . HIS B 1 104 ? -9.625 2.656 -5.156 1 98.94 104 HIS B O 1
ATOM 1978 N N . PHE B 1 105 ? -9.344 4.824 -4.59 1 98.75 105 PHE B N 1
ATOM 1979 C CA . PHE B 1 105 ? -10.047 4.664 -3.324 1 98.75 105 PHE B CA 1
ATOM 1980 C C . PHE B 1 105 ? -11.445 5.277 -3.396 1 98.75 105 PHE B C 1
ATOM 1982 O O . PHE B 1 105 ? -11.594 6.465 -3.689 1 98.75 105 PHE B O 1
ATOM 1989 N N . MET B 1 106 ? -12.492 4.441 -3.006 1 98.44 106 MET B N 1
ATOM 1990 C CA . MET B 1 106 ? -13.859 4.91 -3.225 1 98.44 106 MET B CA 1
ATOM 1991 C C . MET B 1 106 ? -14.617 5.027 -1.904 1 98.44 106 MET B C 1
ATOM 1993 O O . MET B 1 106 ? -15.523 5.852 -1.773 1 98.44 106 MET B O 1
ATOM 1997 N N . ARG B 1 107 ? -14.242 4.164 -0.974 1 98.06 107 ARG B N 1
ATOM 1998 C CA . ARG B 1 107 ? -14.93 4.176 0.316 1 98.06 107 ARG B CA 1
ATOM 1999 C C . ARG B 1 107 ? -13.953 3.883 1.453 1 98.06 107 ARG B C 1
ATOM 2001 O O . ARG B 1 107 ? -12.961 3.182 1.261 1 98.06 107 ARG B O 1
ATOM 2008 N N . GLN B 1 108 ? -14.281 4.418 2.582 1 97 108 GLN B N 1
ATOM 2009 C CA . GLN B 1 108 ? -13.461 4.145 3.758 1 97 108 GLN B CA 1
ATOM 2010 C C . GLN B 1 108 ? -13.664 2.715 4.25 1 97 108 GLN B C 1
ATOM 2012 O O . GLN B 1 108 ? -14.711 2.107 3.998 1 97 108 GLN B O 1
ATOM 2017 N N . THR B 1 109 ? -12.664 2.195 4.875 1 96.62 109 THR B N 1
ATOM 2018 C CA . THR B 1 109 ? -12.711 0.895 5.535 1 96.62 109 THR B CA 1
ATOM 2019 C C . THR B 1 109 ? -12.219 1 6.973 1 96.62 109 THR B C 1
ATOM 2021 O O . THR B 1 109 ? -11.391 1.859 7.289 1 96.62 109 THR B O 1
ATOM 2024 N N . PHE B 1 110 ? -12.773 0.145 7.812 1 96.62 110 PHE B N 1
ATOM 2025 C CA . PHE B 1 110 ? -12.414 0.155 9.227 1 96.62 110 PHE B CA 1
ATOM 2026 C C . PHE B 1 110 ? -11.602 -1.086 9.586 1 96.62 110 PHE B C 1
ATOM 2028 O O . PHE B 1 110 ? -11.844 -2.166 9.039 1 96.62 110 PHE B O 1
ATOM 2035 N N . PRO B 1 111 ? -10.625 -0.858 10.547 1 96.31 111 PRO B N 1
ATOM 2036 C CA . PRO B 1 111 ? -9.93 -2.059 11.016 1 96.31 111 PRO B CA 1
ATOM 2037 C C . PRO B 1 111 ? -10.891 -3.148 11.484 1 96.31 111 PRO B C 1
ATOM 2039 O O . PRO B 1 111 ? -11.891 -2.855 12.156 1 96.31 111 PRO B O 1
ATOM 2042 N N . GLY B 1 112 ? -10.586 -4.352 11.055 1 95.19 112 GLY B N 1
ATOM 2043 C CA . GLY B 1 112 ? -11.438 -5.473 11.43 1 95.19 112 GLY B CA 1
ATOM 2044 C C . GLY B 1 112 ? -12.555 -5.734 10.438 1 95.19 112 GLY B C 1
ATOM 2045 O O . GLY B 1 112 ? -13.156 -6.809 10.438 1 95.19 112 GLY B O 1
ATOM 2046 N N . GLN B 1 113 ? -12.883 -4.766 9.641 1 95.75 113 GLN B N 1
ATOM 2047 C CA . GLN B 1 113 ? -13.891 -4.965 8.609 1 95.75 113 GLN B CA 1
ATOM 2048 C C . GLN B 1 113 ? -13.383 -5.914 7.523 1 95.75 113 GLN B C 1
ATOM 2050 O O . GLN B 1 113 ? -12.305 -5.711 6.969 1 95.75 113 GLN B O 1
ATOM 2055 N N . ARG B 1 114 ? -14.164 -6.91 7.238 1 96.31 114 ARG B N 1
ATOM 2056 C CA . ARG B 1 114 ? -13.742 -7.875 6.23 1 96.31 114 ARG B CA 1
ATOM 2057 C C . ARG B 1 114 ? -14.062 -7.379 4.828 1 96.31 114 ARG B C 1
ATOM 2059 O O . ARG B 1 114 ? -15.172 -6.902 4.57 1 96.31 114 ARG B O 1
ATOM 2066 N N . LEU B 1 115 ? -13.141 -7.484 3.973 1 98.56 115 LEU B N 1
ATOM 2067 C CA . LEU B 1 115 ? -13.273 -7.152 2.559 1 98.56 115 LEU B CA 1
ATOM 2068 C C . LEU B 1 115 ? -13.094 -8.391 1.689 1 98.56 115 LEU B C 1
ATOM 2070 O O . LEU B 1 115 ? -12.367 -9.312 2.057 1 98.56 115 LEU B O 1
ATOM 2074 N N . ARG B 1 116 ? -13.805 -8.414 0.577 1 98.81 116 ARG B N 1
ATOM 2075 C CA . ARG B 1 116 ? -13.57 -9.406 -0.467 1 98.81 116 ARG B CA 1
ATOM 2076 C C . ARG B 1 116 ? -12.812 -8.797 -1.642 1 98.81 116 ARG B C 1
ATOM 2078 O O . ARG B 1 116 ? -13.273 -7.836 -2.258 1 98.81 116 ARG B O 1
ATOM 2085 N N . LEU B 1 117 ? -11.703 -9.344 -1.933 1 98.88 117 LEU B N 1
ATOM 2086 C CA . LEU B 1 117 ? -10.867 -8.867 -3.025 1 98.88 117 LEU B CA 1
ATOM 2087 C C . LEU B 1 117 ? -10.805 -9.891 -4.156 1 98.88 117 LEU B C 1
ATOM 2089 O O . LEU B 1 117 ? -10.719 -11.094 -3.904 1 98.88 117 LEU B O 1
ATOM 2093 N N . THR B 1 118 ? -10.828 -9.398 -5.379 1 98.94 118 THR B N 1
ATOM 2094 C CA . THR B 1 118 ? -10.633 -10.242 -6.555 1 98.94 118 THR B CA 1
ATOM 2095 C C . THR B 1 118 ? -9.656 -9.594 -7.531 1 98.94 118 THR B C 1
ATOM 2097 O O . THR B 1 118 ? -9.836 -8.438 -7.922 1 98.94 118 THR B O 1
ATOM 2100 N N . ALA B 1 119 ? -8.656 -10.305 -7.852 1 98.94 119 ALA B N 1
ATOM 2101 C CA . ALA B 1 119 ? -7.742 -9.914 -8.922 1 98.94 119 ALA B CA 1
ATOM 2102 C C . ALA B 1 119 ? -8 -10.734 -10.188 1 98.94 119 ALA B C 1
ATOM 2104 O O . ALA B 1 119 ? -8.297 -11.93 -10.109 1 98.94 119 ALA B O 1
ATOM 2105 N N . VAL B 1 120 ? -7.824 -10.109 -11.328 1 98.94 120 VAL B N 1
ATOM 2106 C CA . VAL B 1 120 ? -8.07 -10.781 -12.602 1 98.94 120 VAL B CA 1
ATOM 2107 C C . VAL B 1 120 ? -6.941 -10.469 -13.578 1 98.94 120 VAL B C 1
ATOM 2109 O O . VAL B 1 120 ? -6.379 -9.367 -13.562 1 98.94 120 VAL B O 1
ATOM 2112 N N . VAL B 1 121 ? -6.672 -11.438 -14.445 1 98.94 121 VAL B N 1
ATOM 2113 C CA . VAL B 1 121 ? -5.734 -11.227 -15.547 1 98.94 121 VAL B CA 1
ATOM 2114 C C . VAL B 1 121 ? -6.449 -10.539 -16.703 1 98.94 121 VAL B C 1
ATOM 2116 O O . VAL B 1 121 ? -7.398 -11.086 -17.266 1 98.94 121 VAL B O 1
ATOM 2119 N N . ARG B 1 122 ? -5.957 -9.375 -17.016 1 98.94 122 ARG B N 1
ATOM 2120 C CA . ARG B 1 122 ? -6.52 -8.68 -18.172 1 98.94 122 ARG B CA 1
ATOM 2121 C C . ARG B 1 122 ? -5.828 -9.094 -19.469 1 98.94 122 ARG B C 1
ATOM 2123 O O . ARG B 1 122 ? -6.477 -9.234 -20.5 1 98.94 122 ARG B O 1
ATOM 2130 N N . LYS B 1 123 ? -4.535 -9.281 -19.375 1 98.75 123 LYS B N 1
ATOM 2131 C CA . LYS B 1 123 ? -3.715 -9.727 -20.5 1 98.75 123 LYS B CA 1
ATOM 2132 C C . LYS B 1 123 ? 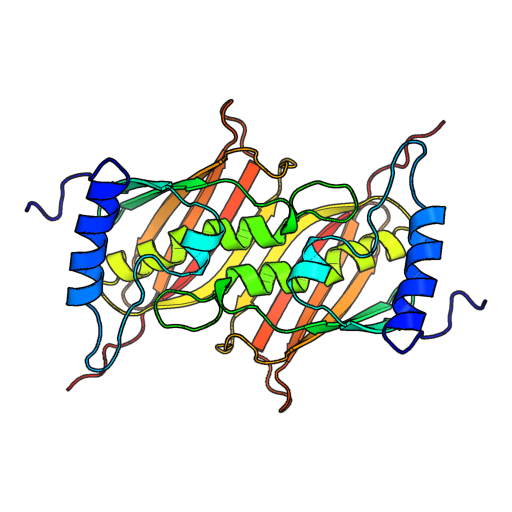-2.41 -10.352 -20.016 1 98.75 123 LYS B C 1
ATOM 2134 O O . LYS B 1 123 ? -1.696 -9.758 -19.203 1 98.75 123 LYS B O 1
ATOM 2139 N N . ALA B 1 124 ? -2.193 -11.469 -20.484 1 98.25 124 ALA B N 1
ATOM 2140 C CA . ALA B 1 124 ? -0.946 -12.164 -20.172 1 98.25 124 ALA B CA 1
ATOM 2141 C C . ALA B 1 124 ? -0.035 -12.219 -21.391 1 98.25 124 ALA B C 1
ATOM 2143 O O . ALA B 1 124 ? -0.348 -12.891 -22.375 1 98.25 124 ALA B O 1
ATOM 2144 N N . GLY B 1 125 ? 1.061 -11.438 -21.344 1 96.31 125 GLY B N 1
ATOM 2145 C CA . GLY B 1 125 ? 2.061 -11.508 -22.406 1 96.31 125 GLY B CA 1
ATOM 2146 C C . GLY B 1 125 ? 3.314 -12.25 -21.984 1 96.31 125 GLY B C 1
ATOM 2147 O O . GLY B 1 125 ? 3.416 -12.719 -20.859 1 96.31 125 GLY B O 1
ATOM 2148 N N . ARG B 1 126 ? 4.258 -12.305 -22.906 1 95.44 126 ARG B N 1
ATOM 2149 C CA . ARG B 1 126 ? 5.496 -13.039 -22.672 1 95.44 126 ARG B CA 1
ATOM 2150 C C . ARG B 1 126 ? 6.398 -12.289 -21.703 1 95.44 126 ARG B C 1
ATOM 2152 O O . ARG B 1 126 ? 7.105 -12.906 -20.906 1 95.44 126 ARG B O 1
ATOM 2159 N N . THR B 1 127 ? 6.262 -10.969 -21.766 1 97.19 127 THR B N 1
ATOM 2160 C CA . THR B 1 127 ? 7.211 -10.188 -20.969 1 97.19 127 THR B CA 1
ATOM 2161 C C . THR B 1 127 ? 6.492 -9.375 -19.906 1 97.19 127 THR B C 1
ATOM 2163 O O . THR B 1 127 ? 7.117 -8.883 -18.953 1 97.19 127 THR B O 1
ATOM 2166 N N . ALA B 1 128 ? 5.164 -9.25 -20.125 1 98.44 128 ALA B N 1
ATOM 2167 C CA . ALA B 1 128 ? 4.395 -8.469 -19.156 1 98.44 128 ALA B CA 1
ATOM 2168 C C . ALA B 1 128 ? 2.99 -9.047 -18.984 1 98.44 128 ALA B C 1
ATOM 2170 O O . ALA B 1 128 ? 2.418 -9.594 -19.922 1 98.44 128 ALA B O 1
ATOM 2171 N N . ILE B 1 129 ? 2.482 -8.938 -17.781 1 98.75 129 ILE B N 1
ATOM 2172 C CA . ILE B 1 129 ? 1.106 -9.305 -17.453 1 98.75 129 ILE B CA 1
ATOM 2173 C C . ILE B 1 129 ? 0.365 -8.094 -16.906 1 98.75 129 ILE B C 1
ATOM 2175 O O . ILE B 1 129 ? 0.887 -7.379 -16.047 1 98.75 129 ILE B O 1
ATOM 2179 N N . TYR B 1 130 ? -0.822 -7.848 -17.422 1 98.94 130 TYR B N 1
ATOM 2180 C CA . TYR B 1 130 ? -1.681 -6.77 -16.953 1 98.94 130 TYR B CA 1
ATOM 2181 C C . TYR B 1 130 ? -2.82 -7.309 -16.094 1 98.94 130 TYR B C 1
ATOM 2183 O O . TYR B 1 130 ? -3.543 -8.219 -16.516 1 98.94 130 TYR B O 1
ATOM 2191 N N . LEU B 1 131 ? -2.938 -6.77 -14.906 1 98.94 131 LEU B N 1
ATOM 2192 C CA . LEU B 1 131 ? -3.943 -7.258 -13.969 1 98.94 131 LEU B CA 1
ATOM 2193 C C . LEU B 1 131 ? -4.797 -6.109 -13.445 1 98.94 131 LEU B C 1
ATOM 2195 O O . LEU B 1 131 ? -4.34 -4.965 -13.391 1 98.94 131 LEU B O 1
ATOM 2199 N N . ALA B 1 132 ? -6.004 -6.48 -13.109 1 98.94 132 ALA B N 1
ATOM 2200 C CA . ALA B 1 132 ? -6.91 -5.598 -12.375 1 98.94 132 ALA B CA 1
ATOM 2201 C C . ALA B 1 132 ? -7.426 -6.27 -11.109 1 98.94 132 ALA B C 1
ATOM 2203 O O . ALA B 1 132 ? -7.387 -7.496 -10.984 1 98.94 132 ALA B O 1
ATOM 2204 N N . ALA B 1 133 ? -7.883 -5.453 -10.125 1 98.94 133 ALA B N 1
ATOM 2205 C CA . ALA B 1 133 ? -8.438 -6 -8.891 1 98.94 133 ALA B CA 1
ATOM 2206 C C . ALA B 1 133 ? -9.492 -5.066 -8.305 1 98.94 133 ALA B C 1
ATOM 2208 O O . ALA B 1 133 ? -9.484 -3.865 -8.57 1 98.94 133 ALA B O 1
ATOM 2209 N N . GLU B 1 134 ? -10.359 -5.66 -7.586 1 98.94 134 GLU B N 1
ATOM 2210 C CA . GLU B 1 134 ? -11.406 -4.926 -6.871 1 98.94 134 GLU B CA 1
ATOM 2211 C C . GLU B 1 134 ? -11.555 -5.43 -5.441 1 98.94 134 GLU B C 1
ATOM 2213 O O . GLU B 1 134 ? -11.344 -6.613 -5.168 1 98.94 134 GLU B O 1
ATOM 2218 N N . ALA B 1 135 ? -11.906 -4.527 -4.574 1 98.94 135 ALA B N 1
ATOM 2219 C CA . ALA B 1 135 ? -12.266 -4.844 -3.195 1 98.94 135 ALA B CA 1
ATOM 2220 C C . ALA B 1 135 ? -13.695 -4.41 -2.891 1 98.94 135 ALA B C 1
ATOM 2222 O O . ALA B 1 135 ? -14.094 -3.281 -3.195 1 98.94 135 ALA B O 1
ATOM 2223 N N . HIS B 1 136 ? -14.438 -5.301 -2.293 1 98.88 136 HIS B N 1
ATOM 2224 C CA . HIS B 1 136 ? -15.82 -5.023 -1.906 1 98.88 136 HIS B CA 1
ATOM 2225 C C . HIS B 1 136 ? -16.031 -5.277 -0.418 1 98.88 136 HIS B C 1
ATOM 2227 O O . HIS B 1 136 ? -15.445 -6.199 0.152 1 98.88 136 HIS B O 1
ATOM 2233 N N . SER B 1 137 ? -16.922 -4.445 0.168 1 97.94 137 SER B N 1
ATOM 2234 C CA . SER B 1 137 ? -17.375 -4.715 1.527 1 97.94 137 SER B CA 1
ATOM 2235 C C . SER B 1 137 ? -18.328 -5.91 1.565 1 97.94 137 SER B C 1
ATOM 2237 O O . SER B 1 137 ? -18.719 -6.434 0.52 1 97.94 137 SER B O 1
ATOM 2239 N N . GLU B 1 138 ? -18.656 -6.324 2.736 1 95.06 138 GLU B N 1
ATOM 2240 C CA . GLU B 1 138 ? -19.531 -7.477 2.916 1 95.06 138 GLU B CA 1
ATOM 2241 C C . GLU B 1 138 ? -20.906 -7.219 2.316 1 95.06 138 GLU B C 1
ATOM 2243 O O . GLU B 1 138 ? -21.578 -8.148 1.854 1 95.06 138 GLU B O 1
ATOM 2248 N N . ASP B 1 139 ? -21.281 -5.996 2.283 1 95.31 139 ASP B N 1
ATOM 2249 C CA . ASP B 1 139 ? -22.594 -5.648 1.738 1 95.31 139 ASP B CA 1
ATOM 2250 C C . ASP B 1 139 ? -22.5 -5.391 0.235 1 95.31 139 ASP B C 1
ATOM 2252 O O . ASP B 1 139 ? -23.453 -4.898 -0.367 1 95.31 139 ASP B O 1
ATOM 2256 N N . GLY B 1 140 ? -21.375 -5.613 -0.334 1 97.25 140 GLY B N 1
ATOM 2257 C CA . GLY B 1 140 ? -21.234 -5.625 -1.782 1 97.25 140 GLY B CA 1
ATOM 2258 C C . GLY B 1 140 ? -20.844 -4.277 -2.355 1 97.25 140 GLY B C 1
ATOM 2259 O O . GLY B 1 140 ? -20.797 -4.102 -3.574 1 97.25 140 GLY B O 1
ATOM 2260 N N . LYS B 1 141 ? -20.5 -3.301 -1.498 1 98.19 141 LYS B N 1
ATOM 2261 C CA . LYS B 1 141 ? -20.109 -1.978 -1.982 1 98.19 141 LYS B CA 1
ATOM 2262 C C . LYS B 1 141 ? -18.641 -1.949 -2.402 1 98.19 141 LYS B C 1
ATOM 2264 O O . LYS B 1 141 ? -17.781 -2.5 -1.71 1 98.19 141 LYS B O 1
ATOM 2269 N N . LEU B 1 142 ? -18.438 -1.351 -3.562 1 98.81 142 LEU B N 1
ATOM 2270 C CA . LEU B 1 142 ? -17.078 -1.193 -4.059 1 98.81 142 LEU B CA 1
ATOM 2271 C C . LEU B 1 142 ? -16.281 -0.235 -3.176 1 98.81 142 LEU B C 1
ATOM 2273 O O . LEU B 1 142 ? -16.688 0.91 -2.971 1 98.81 142 LEU B O 1
ATOM 2277 N N . VAL B 1 143 ? -15.133 -0.692 -2.686 1 98.75 143 VAL B N 1
ATOM 2278 C CA . VAL B 1 143 ? -14.32 0.064 -1.741 1 98.75 143 VAL B CA 1
ATOM 2279 C C . VAL B 1 143 ? -13.117 0.664 -2.465 1 98.75 143 VAL B C 1
ATOM 2281 O O . VAL B 1 143 ? -12.727 1.8 -2.191 1 98.75 143 VAL B O 1
ATOM 2284 N N . ALA B 1 144 ? -12.531 -0.091 -3.354 1 98.88 144 ALA B N 1
ATOM 2285 C CA . ALA B 1 144 ? -11.328 0.316 -4.07 1 98.88 144 ALA B CA 1
ATOM 2286 C C . ALA B 1 144 ? -11.094 -0.56 -5.297 1 98.88 144 ALA B C 1
ATOM 2288 O O . ALA B 1 144 ? -11.602 -1.68 -5.375 1 98.88 144 ALA B O 1
ATOM 2289 N N . THR B 1 145 ? -10.359 -0.038 -6.262 1 98.94 145 THR B N 1
ATOM 2290 C CA . THR B 1 145 ? -9.891 -0.78 -7.426 1 98.94 145 THR B CA 1
ATOM 2291 C C . THR B 1 145 ? -8.383 -0.61 -7.602 1 98.94 145 THR B C 1
ATOM 2293 O O . THR B 1 145 ? -7.789 0.325 -7.059 1 98.94 145 THR B O 1
ATOM 2296 N N . ALA B 1 146 ? -7.809 -1.522 -8.336 1 98.94 146 ALA B N 1
ATOM 2297 C CA . ALA B 1 146 ? -6.379 -1.418 -8.625 1 98.94 146 ALA B CA 1
ATOM 2298 C C . ALA B 1 146 ? -6.059 -1.97 -10.008 1 98.94 146 ALA B C 1
ATOM 2300 O O . ALA B 1 146 ? -6.781 -2.822 -10.531 1 98.94 146 ALA B O 1
ATOM 2301 N N . VAL B 1 147 ? -5.004 -1.451 -10.594 1 98.94 147 VAL B N 1
ATOM 2302 C CA . VAL B 1 147 ? -4.402 -2.018 -11.797 1 98.94 147 VAL B CA 1
ATOM 2303 C C . VAL B 1 147 ? -2.887 -2.098 -11.625 1 98.94 147 VAL B C 1
ATOM 2305 O O . VAL B 1 147 ? -2.297 -1.313 -10.875 1 98.94 147 VAL B O 1
ATOM 2308 N N . SER B 1 148 ? -2.344 -3.049 -12.297 1 98.94 148 SER B N 1
ATOM 2309 C CA . SER B 1 148 ? -0.904 -3.25 -12.172 1 98.94 148 SER B CA 1
ATOM 2310 C C . SER B 1 148 ? -0.318 -3.844 -13.445 1 98.94 148 SER B C 1
ATOM 2312 O O . SER B 1 148 ? -0.982 -4.617 -14.141 1 98.94 148 SER B O 1
ATOM 2314 N N . THR B 1 149 ? 0.862 -3.41 -13.734 1 98.88 149 THR B N 1
ATOM 2315 C CA . THR B 1 149 ? 1.709 -4.074 -14.719 1 98.88 149 THR B CA 1
ATOM 2316 C C . THR B 1 149 ? 2.854 -4.816 -14.031 1 98.88 149 THR B C 1
ATOM 2318 O O . THR B 1 149 ? 3.578 -4.234 -13.219 1 98.88 149 THR B O 1
ATOM 2321 N N . VAL B 1 150 ? 2.961 -6.016 -14.406 1 98.69 150 VAL B N 1
ATOM 2322 C CA . VAL B 1 150 ? 3.963 -6.895 -13.812 1 98.69 150 VAL B CA 1
ATOM 2323 C C . VAL B 1 150 ? 4.898 -7.426 -14.898 1 98.69 150 VAL B C 1
ATOM 2325 O O . VAL B 1 150 ? 4.445 -7.82 -15.969 1 98.69 150 VAL B O 1
ATOM 2328 N N . GLN B 1 151 ? 6.164 -7.434 -14.641 1 98.56 151 GLN B N 1
ATOM 2329 C CA . GLN B 1 151 ? 7.164 -7.953 -15.562 1 98.56 151 GLN B CA 1
ATOM 2330 C C . GLN B 1 151 ? 7.434 -9.43 -15.312 1 98.56 151 GLN B C 1
ATOM 2332 O O . GLN B 1 151 ? 7.594 -9.852 -14.164 1 98.56 151 GLN B O 1
ATOM 2337 N N . VAL B 1 152 ? 7.461 -10.172 -16.375 1 97.69 152 VAL B N 1
ATOM 2338 C CA . VAL B 1 152 ? 7.871 -11.57 -16.297 1 97.69 152 VAL B CA 1
ATOM 2339 C C . VAL B 1 152 ? 9.391 -11.664 -16.344 1 97.69 152 VAL B C 1
ATOM 2341 O O . VAL B 1 152 ? 10.031 -11.133 -17.25 1 97.69 152 VAL B O 1
ATOM 2344 N N . LEU B 1 153 ? 9.938 -12.289 -15.32 1 94.56 153 LEU B N 1
ATOM 2345 C CA . LEU B 1 153 ? 11.391 -12.422 -15.242 1 94.56 153 LEU B CA 1
ATOM 2346 C C . LEU B 1 153 ? 11.852 -13.734 -15.875 1 94.56 153 LEU B C 1
ATOM 2348 O O . LEU B 1 153 ? 11.133 -14.734 -15.812 1 94.56 153 LEU B O 1
ATOM 2352 N N . SER B 1 154 ? 12.977 -13.656 -16.531 1 85.06 154 SER B N 1
ATOM 2353 C CA . SER B 1 154 ? 13.516 -14.867 -17.141 1 85.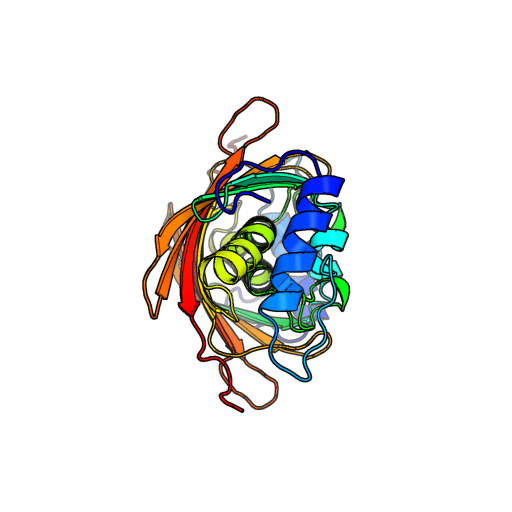06 154 SER B CA 1
ATOM 2354 C C . SER B 1 154 ? 13.953 -15.875 -16.094 1 85.06 154 SER B C 1
ATOM 2356 O O . SER B 1 154 ? 14.492 -15.5 -15.047 1 85.06 154 SER B O 1
ATOM 2358 N N . MET B 1 155 ? 13.562 -17.062 -16.297 1 74.62 155 MET B N 1
ATOM 2359 C CA . MET B 1 155 ? 14.047 -18.156 -15.438 1 74.62 155 MET B CA 1
ATOM 2360 C C . MET B 1 155 ? 15.539 -18.375 -15.648 1 74.62 155 MET B C 1
ATOM 2362 O O . MET B 1 155 ? 16.016 -18.422 -16.781 1 74.62 155 MET B O 1
ATOM 2366 N N . PRO B 1 156 ? 16.312 -18.25 -14.477 1 62.84 156 PRO B N 1
ATOM 2367 C CA . PRO B 1 156 ? 17.719 -18.516 -14.719 1 62.84 156 PRO B CA 1
ATOM 2368 C C . PRO B 1 156 ? 17.969 -19.875 -15.391 1 62.84 156 PRO B C 1
ATOM 2370 O O . PRO B 1 156 ? 17.266 -20.844 -15.094 1 62.84 156 PRO B O 1
ATOM 2373 N N . THR B 1 157 ? 18.312 -19.891 -16.641 1 57 157 THR B N 1
ATOM 2374 C CA . THR B 1 157 ? 18.75 -21.125 -17.281 1 57 157 THR B CA 1
ATOM 2375 C C . THR B 1 157 ? 19.875 -21.766 -16.469 1 57 157 THR B C 1
ATOM 2377 O O . THR B 1 157 ? 20.844 -21.094 -16.094 1 57 157 THR B O 1
ATOM 2380 N N . PRO B 1 158 ? 19.656 -23.094 -16.219 1 53.19 158 PRO B N 1
ATOM 2381 C CA . PRO B 1 158 ? 20.797 -23.797 -15.625 1 53.19 158 PRO B CA 1
ATOM 2382 C C . PRO B 1 158 ? 22.078 -23.672 -16.438 1 53.19 158 PRO B C 1
ATOM 2384 O O . PRO B 1 158 ? 22.016 -23.5 -17.672 1 53.19 158 PRO B O 1
#

Secondary structure (DSSP, 8-state):
--TTPPEESHHHHHHHHHHHHHHTPPTT----SS-HHHHHTT-EEEEEETTTEEEEEEE--GGGB-TTSSBPHHHHHHHHHHHHHHHHHHHHTS-EEEEEEEEEE-S---TT-EEEEEEEEEEE-SSEEEEEEEEEETTS-EEEEEEEEEEEPPP---/--TTPPEESHHHHHHHHHHHHHHTPPTT----SS-HHHHHTT-EEEEEETTTEEEEEEE--GGGB-TTSSBPHHHHHHHHHHHHHHHHHHHHTS-EEEEEEEEEE-S---TT-EEEEEEEEEEE-SSEEEEEEEEEETT--EEEEEEEEEEEPPP---

InterPro domains:
  IPR006683 Thioesterase domain [PF03061] (69-144)
  IPR029069 HotDog domain superfamily [SSF54637] (5-149)

Foldseek 3Di:
DPLADKFFWQVRVQVVLVVLLVQLEAPPDDDDPPDPLCVQFVKGWGIDGQLWKTKIKTFAAQVQADPVQWGDVVVVQSVQCSGVLSNLCRNLSYHKAWPDKDKDFDAIHHGPFMKMKMKTWPDDDNFKTKMKMWIAGPVGHTGMIMITIMTDDDRPDD/DPLADKFFWQVRVQVVLVVLLVQLEAPPDDDDPPDPLCVQFVKGWGIDGQLWKTKIKTFAAQVQADPVQWGDVVVVQSVQCSGVLSNLCRNLSYHKAWPDKDKDFDAIHHGPFMKMKMKTWPDDDNFKTKMKMWIAGPVGHTGMIMITIMTDDDRPDD